Protein AF-0000000077452445 (afdb_homodimer)

Organism: NCBI:txid325984

Sequence (380 aa):
MTSTSTPSRKALSKIACNRLQKELVEWQVNPPAGFKHKVTDNLQRWVIEVIGAPGTLYASETYQLQVDFPEHYPMEAPQVIFLHPAPLHPHIYSNGHICLDILYDSWSPAMTVSSVCISILSMLSSSTVKQRPADNDRYVKNCRNGRIHFLVTQEKFSSFLGLLGALQIAQEEINSWRREFSYDLKLVKLMTSTSTPSRKALSKIACNRLQKELVEWQVNPPAGFKHKVTDNLQRWVIEVIGAPGTLYASETYQLQVDFPEHYPMEAPQVIFLHPAPLHPHIYSNGHICLDILYDSWSPAMTVSSVCISILSMLSSSTVKQRPADNDRYVKNCRNGRIHFLVTQEKFSSFLGLLGALQIAQEEINSWRREFSYDLKLVKL

InterPro domains:
  IPR000608 Ubiquitin-conjugating (UBC), catalytic core domain [PF00179] (19-147)
  IPR000608 Ubiquitin-conjugating (UBC), catalytic core domain [PS50127] (15-163)
  IPR016135 Ubiquitin-conjugating enzyme/RWD-like [G3DSA:3.10.110.10] (15-156)
  IPR016135 Ubiquitin-conjugating enzyme/RWD-like [SSF54495] (6-134)
  IPR023313 Ubiquitin-conjugating enzyme, active site [PS00183] (88-103)
  IPR050113 Ubiquitin-conjugating enzyme E2-like [PTHR24067] (15-141)

Foldseek 3Di:
DPPPPPPDQDAADPVQLVQLVVLVVVCVVDNDPQKDWDADDSSQKIKMKGQADPPAPRHRPIWIKIWGDHRHPPVAAIFIFTDPPAFQDQQAARNGHGQAPCNDVVPDSVDDPRLVNVLVSLRRRPDPDRHYHPCRVVVVVCVVVVHDDVPDPDHGDYSVVSVVVVVVVVVVVVVVVCVVVVVVVVVVVD/DPPPPPPPQDAADPVQLVQLVVQVVVCVVDNDPQKDWDADDSSQKIKMKGQADPPAPRHRPIWIKIWGDHRHPPVAAIFIFTDPPEFQDQQAARNGHGQAPCNDVVPDSVDDPRLVNVLVSLRRRPDPDRHYHPCRVVVVVCVVVVHDDVPDPDHGDYSVVSVVVVVVVVVVVVVVVCVVVVVVVVVVVD

Radius of gyration: 23.59 Å; Cα contacts (8 Å, |Δi|>4): 580; chains: 2; bounding box: 43×81×76 Å

Solvent-accessible surface area (backbone atoms only — not comparable to full-atom values): 21200 Å² total; per-residue (Å²): 133,81,74,77,70,71,77,77,75,66,69,64,36,71,66,22,49,54,52,50,51,53,51,50,52,47,43,73,75,59,52,59,86,55,54,48,79,45,84,39,76,90,74,44,33,37,41,32,37,39,45,34,54,83,94,34,88,45,43,82,39,75,42,40,35,40,37,38,52,48,35,56,23,53,82,39,61,50,50,59,31,35,39,88,77,41,68,61,23,60,49,24,32,84,83,11,47,58,39,42,31,50,62,56,88,60,45,53,61,87,61,50,71,63,57,50,50,53,41,50,50,30,48,62,54,68,46,91,60,76,35,60,30,90,56,35,70,63,51,53,53,36,46,71,68,69,65,48,66,94,68,72,82,61,82,51,43,55,49,59,60,27,44,51,53,50,35,52,53,47,50,52,53,50,49,53,47,48,54,55,42,56,49,42,56,48,52,67,74,92,132,83,75,80,71,69,78,78,76,65,69,62,36,71,66,21,49,54,51,50,51,53,52,49,51,46,42,72,75,60,52,60,87,54,53,49,78,45,82,40,77,89,74,42,32,35,41,32,38,38,45,34,54,81,94,33,90,44,42,83,38,77,42,42,35,38,39,37,53,46,34,55,24,53,82,41,62,50,48,60,30,36,39,87,77,42,68,61,23,59,49,25,32,83,82,11,46,59,39,43,30,51,61,56,89,61,45,52,61,86,60,50,71,64,57,50,50,52,41,51,50,33,49,62,54,67,45,91,61,74,34,59,31,91,56,35,69,64,50,52,52,36,47,73,68,68,67,47,63,96,68,71,83,62,83,51,43,53,50,58,60,26,43,51,52,49,34,52,52,47,50,53,54,50,50,53,48,48,54,54,42,57,48,42,55,49,52,66,73,93

Secondary structure (DSSP, 8-state):
--------PPPPPHHHHHHHHHHHHHHHHSPPTTEEEEEETTTTEEEEEEEPPTTSTTTT-EEEEEEE--TTTTTSPPEEEEPSSPP-BTTB-TTSBB-BGGGTTT--TT--HHHHHHHHHHHHHH-SS----TTHHHHHHHHHTT---S---SPPBPHHHHHHHHHHHHHHHHHHHHHHHHHHHHHH--/--------PPPPPHHHHHHHHHHHHHHHHSPPTTEEEEEETTTTEEEEEEEPPTTSTTTT-EEEEEEE--TTTTTSPPEEEEPSSPP-BTTB-TTSBB-BGGGTTT--TT--HHHHHHHHHHHHHH-SS----TTHHHHHHHHHTT---S---SPPBPHHHHHHHHHHHHHHHHHHHHHHHHHHHHHHH-

Nearest PDB structures (foldseek):
  2fo3-assembly1_A  TM=9.696E-01  e=3.641E-12  Plasmodium vivax
  2h2y-assembly2_B  TM=9.733E-01  e=7.858E-12  Plasmodium falciparum 3D7
  2h2y-assembly1_A  TM=8.923E-01  e=2.817E-12  Plasmodium falciparum 3D7
  2e2c-assembly1_A-2  TM=7.997E-01  e=3.902E-11  Spisula solidissima
  1fzy-assembly2_B  TM=8.143E-01  e=2.847E-10  Saccharomyces cerevisiae

Structure (mmCIF, N/CA/C/O backbone):
data_AF-0000000077452445-model_v1
#
loop_
_entity.id
_entity.type
_entity.pdbx_description
1 polymer 'E2 ubiquitin-conjugating enzyme'
#
loop_
_atom_site.group_PDB
_atom_site.id
_atom_site.type_symbol
_atom_site.label_atom_id
_atom_site.label_alt_id
_atom_site.label_comp_id
_atom_site.label_asym_id
_atom_site.label_entity_id
_atom_site.label_seq_id
_atom_site.pdbx_PDB_ins_code
_atom_site.Cartn_x
_atom_site.Cartn_y
_atom_site.Cartn_z
_atom_site.occupancy
_atom_site.B_iso_or_equiv
_atom_site.auth_seq_id
_atom_site.auth_comp_id
_atom_site.auth_asym_id
_atom_site.auth_atom_id
_atom_site.pdbx_PDB_model_num
ATOM 1 N N . MET A 1 1 ? -1.469 -34.281 -35.125 1 28.09 1 MET A N 1
ATOM 2 C CA . MET A 1 1 ? -0.797 -34 -33.844 1 28.09 1 MET A CA 1
ATOM 3 C C . MET A 1 1 ? -0.211 -32.594 -33.844 1 28.09 1 MET A C 1
ATOM 5 O O . MET A 1 1 ? 0.94 -32.406 -34.25 1 28.09 1 MET A O 1
ATOM 9 N N . THR A 1 2 ? -0.894 -31.594 -34.312 1 32.94 2 THR A N 1
ATOM 10 C CA . THR A 1 2 ? -0.427 -30.219 -34.438 1 32.94 2 THR A CA 1
ATOM 11 C C . THR A 1 2 ? -0.017 -29.641 -33.094 1 32.94 2 THR A C 1
ATOM 13 O O . THR A 1 2 ? -0.833 -29.578 -32.156 1 32.94 2 THR A O 1
ATOM 16 N N . SER A 1 3 ? 1.22 -29.875 -32.656 1 33.66 3 SER A N 1
ATOM 17 C CA . SER A 1 3 ? 1.846 -29.344 -31.453 1 33.66 3 SER A CA 1
ATOM 18 C C . SER A 1 3 ? 1.643 -27.828 -31.344 1 33.66 3 SER A C 1
ATOM 20 O O . SER A 1 3 ? 1.982 -27.094 -32.281 1 33.66 3 SER A O 1
ATOM 22 N N . THR A 1 4 ? 0.49 -27.312 -30.984 1 36.69 4 THR A N 1
ATOM 23 C CA . THR A 1 4 ? 0.312 -25.906 -30.688 1 36.69 4 THR A CA 1
ATOM 24 C C . THR A 1 4 ? 1.526 -25.344 -29.938 1 36.69 4 THR A C 1
ATOM 26 O O . THR A 1 4 ? 1.791 -25.734 -28.797 1 36.69 4 THR A O 1
ATOM 29 N N . SER A 1 5 ? 2.629 -25.125 -30.594 1 37.38 5 SER A N 1
ATOM 30 C CA . SER A 1 5 ? 3.881 -24.531 -30.125 1 37.38 5 SER A CA 1
ATOM 31 C C . SER A 1 5 ? 3.627 -23.344 -29.219 1 37.38 5 SER A C 1
ATOM 33 O O . SER A 1 5 ? 2.77 -22.5 -29.5 1 37.38 5 SER A O 1
ATOM 35 N N . THR A 1 6 ? 3.654 -23.5 -27.906 1 43.56 6 THR A N 1
ATOM 36 C CA . THR A 1 6 ? 3.67 -22.422 -26.922 1 43.56 6 THR A CA 1
ATOM 37 C C . THR A 1 6 ? 4.492 -21.234 -27.438 1 43.56 6 THR A C 1
ATOM 39 O O . THR A 1 6 ? 5.641 -21.406 -27.844 1 43.56 6 THR A O 1
ATOM 42 N N . PRO A 1 7 ? 3.912 -20.203 -27.984 1 47.62 7 PRO A N 1
ATOM 43 C CA . PRO A 1 7 ? 4.711 -19.078 -28.484 1 47.62 7 PRO A CA 1
ATOM 44 C C . PRO A 1 7 ? 6.012 -18.891 -27.719 1 47.62 7 PRO A C 1
ATOM 46 O O . PRO A 1 7 ? 6.027 -19.016 -26.484 1 47.62 7 PRO A O 1
ATOM 49 N N . SER A 1 8 ? 7.105 -19.109 -28.281 1 53.69 8 SER A N 1
ATOM 50 C CA . SER A 1 8 ? 8.477 -19 -27.797 1 53.69 8 SER A CA 1
ATOM 51 C C . SER A 1 8 ? 8.672 -17.719 -26.984 1 53.69 8 SER A C 1
ATOM 53 O O . SER A 1 8 ? 8.328 -16.625 -27.453 1 53.69 8 SER A O 1
ATOM 55 N N . ARG A 1 9 ? 8.586 -17.781 -25.625 1 64.25 9 ARG A N 1
ATOM 56 C CA . ARG A 1 9 ? 8.875 -16.625 -24.781 1 64.25 9 ARG A CA 1
ATOM 57 C C . ARG A 1 9 ? 10.203 -15.977 -25.156 1 64.25 9 ARG A C 1
ATOM 59 O O . ARG A 1 9 ? 11.203 -16.688 -25.359 1 64.25 9 ARG A O 1
ATOM 66 N N . LYS A 1 10 ? 10.086 -14.812 -25.578 1 75.06 10 LYS A N 1
ATOM 67 C CA . LYS A 1 10 ? 11.297 -14.07 -25.922 1 75.06 10 LYS A CA 1
ATOM 68 C C . LYS A 1 10 ? 12.32 -14.125 -24.781 1 75.06 10 LYS A C 1
ATOM 70 O O . LYS A 1 10 ? 11.938 -14.18 -23.609 1 75.06 10 LYS A O 1
ATOM 75 N N . ALA A 1 11 ? 13.484 -14.164 -25.156 1 85.12 11 ALA A N 1
ATOM 76 C CA . ALA A 1 11 ? 14.594 -14.211 -24.203 1 85.12 11 ALA A CA 1
ATOM 77 C C . ALA A 1 11 ? 14.625 -12.953 -23.344 1 85.12 11 ALA A C 1
ATOM 79 O O . ALA A 1 11 ? 14.281 -11.867 -23.812 1 85.12 11 ALA A O 1
ATOM 80 N N . LEU A 1 12 ? 15.062 -13.031 -22.125 1 90.69 12 LEU A N 1
ATOM 81 C CA . LEU A 1 12 ? 15.195 -11.922 -21.188 1 90.69 12 LEU A CA 1
ATOM 82 C C . LEU A 1 12 ? 16.328 -10.984 -21.594 1 90.69 12 LEU A C 1
ATOM 84 O O . LEU A 1 12 ? 17.375 -11.438 -22.047 1 90.69 12 LEU A O 1
ATOM 88 N N . SER A 1 13 ? 16.031 -9.742 -21.469 1 94.38 13 SER A N 1
ATOM 89 C CA . SER A 1 13 ? 17.109 -8.773 -21.641 1 94.38 13 SER A CA 1
ATOM 90 C C . SER A 1 13 ? 18.156 -8.906 -20.547 1 94.38 13 SER A C 1
ATOM 92 O O . SER A 1 13 ? 17.922 -9.555 -19.516 1 94.38 13 SER A O 1
ATOM 94 N N . LYS A 1 14 ? 19.297 -8.281 -20.734 1 94.31 14 LYS A N 1
ATOM 95 C CA . LYS A 1 14 ? 20.359 -8.297 -19.75 1 94.31 14 LYS A CA 1
ATOM 96 C C . LYS A 1 14 ? 19.922 -7.641 -18.438 1 94.31 14 LYS A C 1
ATOM 98 O O . LYS A 1 14 ? 20.234 -8.125 -17.359 1 94.31 14 LYS A O 1
ATOM 103 N N . ILE A 1 15 ? 19.203 -6.559 -18.562 1 95.12 15 ILE A N 1
ATOM 104 C CA . ILE A 1 15 ? 18.719 -5.824 -17.406 1 95.12 15 ILE A CA 1
ATOM 105 C C . ILE A 1 15 ? 17.75 -6.703 -16.609 1 95.12 15 ILE A C 1
ATOM 107 O O . ILE A 1 15 ? 17.812 -6.75 -15.383 1 95.12 15 ILE A O 1
ATOM 111 N N . ALA A 1 16 ? 16.938 -7.344 -17.297 1 95.56 16 ALA A N 1
ATOM 112 C CA . ALA A 1 16 ? 15.969 -8.227 -16.672 1 95.56 16 ALA A CA 1
ATOM 113 C C . ALA A 1 16 ? 16.656 -9.375 -15.93 1 95.56 16 ALA A C 1
ATOM 115 O O . ALA A 1 16 ? 16.312 -9.688 -14.789 1 95.56 16 ALA A O 1
ATOM 116 N N . CYS A 1 17 ? 17.578 -9.945 -16.531 1 94.44 17 CYS A N 1
ATOM 117 C CA . CYS A 1 17 ? 18.328 -11.055 -15.945 1 94.44 17 CYS A CA 1
ATOM 118 C C . CYS A 1 17 ? 19.031 -10.609 -14.664 1 94.44 17 CYS A C 1
ATOM 120 O O . CYS A 1 17 ? 18.984 -11.312 -13.648 1 94.44 17 CYS A O 1
ATOM 122 N N . ASN A 1 18 ? 19.703 -9.492 -14.742 1 95.62 18 ASN A N 1
ATOM 123 C CA . ASN A 1 18 ? 20.406 -8.961 -13.57 1 95.62 18 ASN A CA 1
ATOM 124 C C . ASN A 1 18 ? 19.438 -8.68 -12.422 1 95.62 18 ASN A C 1
ATOM 126 O O . ASN A 1 18 ? 19.734 -9 -11.273 1 95.62 18 ASN A O 1
ATOM 130 N N . ARG A 1 19 ? 18.359 -8.094 -12.734 1 96.38 19 ARG A N 1
ATOM 131 C CA . ARG A 1 19 ? 17.344 -7.789 -11.734 1 96.38 19 ARG A CA 1
ATOM 132 C C . ARG A 1 19 ? 16.812 -9.062 -11.086 1 96.38 19 ARG A C 1
ATOM 134 O O . ARG A 1 19 ? 16.672 -9.125 -9.867 1 96.38 19 ARG A O 1
ATOM 141 N N . LEU A 1 20 ? 16.5 -10.016 -11.883 1 95.19 20 LEU A N 1
ATOM 142 C CA . LEU A 1 20 ? 15.914 -11.258 -11.383 1 95.19 20 LEU A CA 1
ATOM 143 C C . LEU A 1 20 ? 16.906 -12.031 -10.531 1 95.19 20 LEU A C 1
ATOM 145 O O . LEU A 1 20 ? 16.531 -12.672 -9.547 1 95.19 20 LEU A O 1
ATOM 149 N N . GLN A 1 21 ? 18.125 -11.984 -10.922 1 93.5 21 GLN A N 1
ATOM 150 C CA . GLN A 1 21 ? 19.156 -12.625 -10.109 1 93.5 21 GLN A CA 1
ATOM 151 C C . GLN A 1 21 ? 19.234 -11.984 -8.727 1 93.5 21 GLN A C 1
ATOM 153 O O . GLN A 1 21 ? 19.359 -12.68 -7.719 1 93.5 21 GLN A O 1
ATOM 158 N N . LYS A 1 22 ? 19.203 -10.703 -8.719 1 94.81 22 LYS A N 1
ATOM 159 C CA . LYS A 1 22 ? 19.234 -9.984 -7.449 1 94.81 22 LYS A CA 1
ATOM 160 C C . LYS A 1 22 ? 18.031 -10.352 -6.59 1 94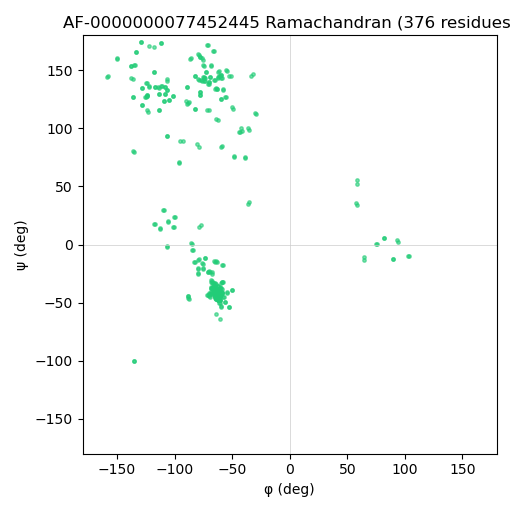.81 22 LYS A C 1
ATOM 162 O O . LYS A 1 22 ? 18.156 -10.586 -5.387 1 94.81 22 LYS A O 1
ATOM 167 N N . GLU A 1 23 ? 16.875 -10.414 -7.176 1 94 23 GLU A N 1
ATOM 168 C CA . GLU A 1 23 ? 15.648 -10.75 -6.445 1 94 23 GLU A CA 1
ATOM 169 C C . GLU A 1 23 ? 15.688 -12.195 -5.949 1 94 23 GLU A C 1
ATOM 171 O O . GLU A 1 23 ? 15.172 -12.492 -4.867 1 94 23 GLU A O 1
ATOM 176 N N . LEU A 1 24 ? 16.25 -13.023 -6.758 1 91.12 24 LEU A N 1
ATOM 177 C CA . LEU A 1 24 ? 16.391 -14.422 -6.355 1 91.12 24 LEU A CA 1
ATOM 178 C C . LEU A 1 24 ? 17.266 -14.547 -5.121 1 91.12 24 LEU A C 1
ATOM 180 O O . LEU A 1 24 ? 16.953 -15.305 -4.195 1 91.12 24 LEU A O 1
ATOM 184 N N . VAL A 1 25 ? 18.312 -13.844 -5.094 1 91.12 25 VAL A N 1
ATOM 185 C CA . VAL A 1 25 ? 19.234 -13.859 -3.959 1 91.12 25 VAL A CA 1
ATOM 186 C C . VAL A 1 25 ? 18.516 -13.32 -2.717 1 91.12 25 VAL A C 1
ATOM 188 O O . VAL A 1 25 ? 18.641 -13.891 -1.628 1 91.12 25 VAL A O 1
ATOM 191 N N . GLU A 1 26 ? 17.812 -12.242 -2.859 1 90.06 26 GLU A N 1
ATOM 192 C CA . GLU A 1 26 ? 17.062 -11.664 -1.747 1 90.06 26 GLU A CA 1
ATOM 193 C C . GLU A 1 26 ? 16.047 -12.656 -1.182 1 90.06 26 GLU A C 1
ATOM 195 O O . GLU A 1 26 ? 15.867 -12.742 0.035 1 90.06 26 GLU A O 1
ATOM 200 N N . TRP A 1 27 ? 15.398 -13.352 -2.043 1 87.12 27 TRP A N 1
ATOM 201 C CA . TRP A 1 27 ? 14.406 -14.336 -1.646 1 87.12 27 TRP A CA 1
ATOM 202 C C . TRP A 1 27 ? 15.047 -15.477 -0.86 1 87.12 27 TRP A C 1
ATOM 204 O O . TRP A 1 27 ? 14.43 -16.031 0.047 1 87.12 27 TRP A O 1
ATOM 214 N N . GLN A 1 28 ? 16.234 -15.844 -1.28 1 83.56 28 GLN A N 1
ATOM 215 C CA . GLN A 1 28 ? 16.953 -16.922 -0.606 1 83.56 28 GLN A CA 1
ATOM 216 C C . GLN A 1 28 ? 17.375 -16.516 0.8 1 83.56 28 GLN A C 1
ATOM 218 O O . GLN A 1 28 ? 17.375 -17.328 1.72 1 83.56 28 GLN A O 1
ATOM 223 N N . VAL A 1 29 ? 17.625 -15.289 0.967 1 85.44 29 VAL A N 1
ATOM 224 C CA . VAL A 1 29 ? 18.109 -14.781 2.244 1 85.44 29 VAL A CA 1
ATOM 225 C C . VAL A 1 29 ? 16.938 -14.445 3.158 1 85.44 29 VAL A C 1
ATOM 227 O O . VAL A 1 29 ? 16.953 -14.797 4.344 1 85.44 29 VAL A O 1
ATOM 230 N N . ASN A 1 30 ? 15.945 -13.734 2.574 1 83.06 30 ASN A N 1
ATOM 231 C CA . ASN A 1 30 ? 14.789 -13.273 3.332 1 83.06 30 ASN A CA 1
ATOM 232 C C . ASN A 1 30 ? 13.484 -13.516 2.572 1 83.06 30 ASN A C 1
ATOM 234 O O . ASN A 1 30 ? 12.883 -12.578 2.051 1 83.06 30 ASN A O 1
ATOM 238 N N . PRO A 1 31 ? 13.086 -14.688 2.66 1 79.56 31 PRO A N 1
ATOM 239 C CA . PRO A 1 31 ? 11.828 -14.961 1.956 1 79.56 31 PRO A CA 1
ATOM 240 C C . PRO A 1 31 ? 10.617 -14.383 2.674 1 79.56 31 PRO A C 1
ATOM 242 O O . PRO A 1 31 ? 10.57 -14.359 3.906 1 79.56 31 PRO A O 1
ATOM 245 N N . PRO A 1 32 ? 9.781 -13.898 1.872 1 84.12 32 PRO A N 1
ATOM 246 C CA . PRO A 1 32 ? 8.539 -13.484 2.529 1 84.12 32 PRO A CA 1
ATOM 247 C C . PRO A 1 32 ? 7.84 -14.633 3.246 1 84.12 32 PRO A C 1
ATOM 249 O O . PRO A 1 32 ? 7.855 -15.773 2.758 1 84.12 32 PRO A O 1
ATOM 252 N N . ALA A 1 33 ? 7.254 -14.328 4.363 1 79.94 33 ALA A N 1
ATOM 253 C CA . ALA A 1 33 ? 6.578 -15.352 5.16 1 79.94 33 ALA A CA 1
ATOM 254 C C . ALA A 1 33 ? 5.402 -15.953 4.391 1 79.94 33 ALA A C 1
ATOM 256 O O . ALA A 1 33 ? 4.664 -15.234 3.713 1 79.94 33 ALA A O 1
ATOM 257 N N . GLY A 1 34 ? 5.285 -17.234 4.398 1 80.69 34 GLY A N 1
ATOM 258 C CA . GLY A 1 34 ? 4.145 -17.906 3.801 1 80.69 34 GLY A CA 1
ATOM 259 C C . GLY A 1 34 ? 4.391 -18.344 2.367 1 80.69 34 GLY A C 1
ATOM 260 O O . GLY A 1 34 ? 3.486 -18.844 1.701 1 80.69 34 GLY A O 1
ATOM 261 N N . PHE A 1 35 ? 5.637 -18.062 1.923 1 87.81 35 PHE A N 1
ATOM 262 C CA . PHE A 1 35 ? 5.926 -18.391 0.53 1 87.81 35 PHE A CA 1
ATOM 263 C C . PHE A 1 35 ? 7.129 -19.312 0.423 1 87.81 35 PHE A C 1
ATOM 265 O O . PHE A 1 35 ? 8.078 -19.203 1.196 1 87.81 35 PHE A O 1
ATOM 272 N N . LYS A 1 36 ? 6.969 -20.25 -0.462 1 83.25 36 LYS A N 1
ATOM 273 C CA . LYS A 1 36 ? 8.094 -21.094 -0.87 1 83.25 36 LYS A CA 1
ATOM 274 C C . LYS A 1 36 ? 8.289 -21.047 -2.383 1 83.25 36 LYS A C 1
ATOM 276 O O . LYS A 1 36 ? 7.32 -21.078 -3.143 1 83.25 36 LYS A O 1
ATOM 281 N N . HIS A 1 37 ? 9.5 -20.75 -2.701 1 76.06 37 HIS A N 1
ATOM 282 C CA . HIS A 1 37 ? 9.727 -20.562 -4.133 1 76.06 37 HIS A CA 1
ATOM 283 C C . HIS A 1 37 ? 10.492 -21.734 -4.727 1 76.06 37 HIS A C 1
ATOM 285 O O . HIS A 1 37 ? 11.258 -22.406 -4.027 1 76.06 37 HIS A O 1
ATOM 291 N N . LYS A 1 38 ? 10.078 -22.078 -5.902 1 76.19 38 LYS A N 1
ATOM 292 C CA . LYS A 1 38 ? 10.867 -22.938 -6.781 1 76.19 38 LYS A CA 1
ATOM 293 C C . LYS A 1 38 ? 11.141 -22.25 -8.117 1 76.19 38 LYS A C 1
ATOM 295 O O . LYS A 1 38 ? 10.219 -21.812 -8.797 1 76.19 38 LYS A O 1
ATOM 300 N N . VAL A 1 39 ? 12.445 -21.984 -8.281 1 72.19 39 VAL A N 1
ATOM 301 C CA . VAL A 1 39 ? 12.828 -21.328 -9.523 1 72.19 39 VAL A CA 1
ATOM 302 C C . VAL A 1 39 ? 13.125 -22.375 -10.594 1 72.19 39 VAL A C 1
ATOM 304 O O . VAL A 1 39 ? 13.82 -23.359 -10.328 1 72.19 39 VAL A O 1
ATOM 307 N N . THR A 1 40 ? 12.281 -22.172 -11.68 1 67.31 40 THR A N 1
ATOM 308 C CA . THR A 1 40 ? 12.523 -23.078 -12.789 1 67.31 40 THR A CA 1
ATOM 309 C C . THR A 1 40 ? 12.945 -22.297 -14.039 1 67.31 40 THR A C 1
ATOM 311 O O . THR A 1 40 ? 12.758 -21.094 -14.117 1 67.31 40 THR A O 1
ATOM 314 N N . ASP A 1 41 ? 13.422 -22.969 -15.141 1 67.06 41 ASP A N 1
ATOM 315 C CA . ASP A 1 41 ? 13.562 -22.547 -16.531 1 67.06 41 ASP A CA 1
ATOM 316 C C . ASP A 1 41 ? 14.453 -21.297 -16.641 1 67.06 41 ASP A C 1
ATOM 318 O O . ASP A 1 41 ? 14.062 -20.297 -17.25 1 67.06 41 ASP A O 1
ATOM 322 N N . ASN A 1 42 ? 15.555 -21.203 -16.219 1 73.56 42 ASN A N 1
ATOM 323 C CA . ASN A 1 42 ? 16.531 -20.141 -16.406 1 73.56 42 ASN A CA 1
ATOM 324 C C . ASN A 1 42 ? 15.984 -18.797 -15.922 1 73.56 42 ASN A C 1
ATOM 326 O O . ASN A 1 42 ? 16.047 -17.797 -16.641 1 73.56 42 ASN A O 1
ATOM 330 N N . LEU A 1 43 ? 15.281 -18.641 -15.047 1 83.25 43 LEU A N 1
ATOM 331 C CA . LEU A 1 43 ? 14.82 -17.469 -14.328 1 83.25 43 LEU A CA 1
ATOM 332 C C . LEU A 1 43 ? 13.547 -16.906 -14.961 1 83.25 43 LEU A C 1
ATOM 334 O O . LEU A 1 43 ? 12.906 -16.031 -14.398 1 83.25 43 LEU A O 1
ATOM 338 N N . GLN A 1 44 ? 13.219 -17.375 -16.172 1 88.44 44 GLN A N 1
ATOM 339 C CA . GLN A 1 44 ? 12.109 -16.766 -16.906 1 88.44 44 GLN A CA 1
ATOM 340 C C . GLN A 1 44 ? 10.773 -17.109 -16.266 1 88.44 44 GLN A C 1
ATOM 342 O O . GLN A 1 44 ? 9.766 -16.453 -16.516 1 88.44 44 GLN A O 1
ATOM 347 N N . ARG A 1 45 ? 10.75 -18.172 -15.555 1 91.75 45 ARG A N 1
ATOM 348 C CA . ARG A 1 45 ? 9.516 -18.594 -14.898 1 91.75 45 ARG A CA 1
ATOM 349 C C . ARG A 1 45 ? 9.781 -19.047 -13.469 1 91.75 45 ARG A C 1
ATOM 351 O O . ARG A 1 45 ? 10.703 -19.828 -13.227 1 91.75 45 ARG A O 1
ATOM 358 N N . TRP A 1 46 ? 9.023 -18.453 -12.578 1 93.06 46 TRP A N 1
ATOM 359 C CA . TRP A 1 46 ? 9.039 -18.891 -11.188 1 93.06 46 TRP A CA 1
ATOM 360 C C . TRP A 1 46 ? 7.719 -19.531 -10.805 1 93.06 46 TRP A C 1
ATOM 362 O O . TRP A 1 46 ? 6.648 -19.078 -11.219 1 93.06 46 TRP A O 1
ATOM 372 N N . VAL A 1 47 ? 7.797 -20.656 -10.086 1 93.31 47 VAL A N 1
ATOM 373 C CA . VAL A 1 47 ? 6.629 -21.25 -9.445 1 93.31 47 VAL A CA 1
ATOM 374 C C . VAL A 1 47 ? 6.727 -21.078 -7.93 1 93.31 47 VAL A C 1
ATOM 376 O O . VAL A 1 47 ? 7.715 -21.5 -7.316 1 93.31 47 VAL A O 1
ATOM 379 N N . ILE A 1 48 ? 5.715 -20.469 -7.395 1 93.75 48 ILE A N 1
ATOM 380 C CA . ILE A 1 48 ? 5.77 -20.078 -5.988 1 93.75 48 ILE A CA 1
ATOM 381 C C . ILE A 1 48 ? 4.578 -20.688 -5.246 1 93.75 48 ILE A C 1
ATOM 383 O O . ILE A 1 48 ? 3.436 -20.547 -5.691 1 93.75 48 ILE A O 1
ATOM 387 N N . GLU A 1 49 ? 4.855 -21.328 -4.188 1 94.69 49 GLU A N 1
ATOM 388 C CA . GLU A 1 49 ? 3.811 -21.859 -3.312 1 94.69 49 GLU A CA 1
ATOM 389 C C . GLU A 1 49 ? 3.418 -20.828 -2.252 1 94.69 49 GLU A C 1
ATOM 391 O O . GLU A 1 49 ? 4.281 -20.172 -1.665 1 94.69 49 GLU A O 1
ATOM 396 N N . VAL A 1 50 ? 2.145 -20.703 -2.053 1 95.06 50 VAL A N 1
ATOM 397 C CA . VAL A 1 50 ? 1.648 -19.75 -1.06 1 95.06 50 VAL A CA 1
ATOM 398 C C . VAL A 1 50 ? 0.675 -20.453 -0.117 1 95.06 50 VAL A C 1
ATOM 400 O O . VAL A 1 50 ? -0.173 -21.234 -0.558 1 95.06 50 VAL A O 1
ATOM 403 N N . ILE A 1 51 ? 0.866 -20.172 1.144 1 94.75 51 ILE A N 1
ATOM 404 C CA . ILE A 1 51 ? -0.038 -20.703 2.162 1 94.75 51 ILE A CA 1
ATOM 405 C C . ILE A 1 51 ? -0.93 -19.578 2.688 1 94.75 51 ILE A C 1
ATOM 407 O O . ILE A 1 51 ? -0.447 -18.484 2.994 1 94.75 51 ILE A O 1
ATOM 411 N N . GLY A 1 52 ? -2.166 -19.859 2.768 1 94.81 52 GLY A N 1
ATOM 412 C CA . GLY A 1 52 ? -3.096 -18.859 3.293 1 94.81 52 GLY A CA 1
ATOM 413 C C . GLY A 1 52 ? -2.773 -18.438 4.711 1 94.81 52 GLY A C 1
ATOM 414 O O . GLY A 1 52 ? -2.359 -19.266 5.535 1 94.81 52 GLY A O 1
ATOM 415 N N . ALA A 1 53 ? -3.025 -17.203 5.008 1 91.75 53 ALA A N 1
ATOM 416 C CA . ALA A 1 53 ? -2.705 -16.625 6.316 1 91.75 53 ALA A CA 1
ATOM 417 C C . ALA A 1 53 ? -3.66 -17.156 7.387 1 91.75 53 ALA A C 1
ATOM 419 O O . ALA A 1 53 ? -4.836 -17.391 7.117 1 91.75 53 ALA A O 1
ATOM 420 N N . PRO A 1 54 ? -3.139 -17.266 8.609 1 88.69 54 PRO A N 1
ATOM 421 C CA . PRO A 1 54 ? -4.023 -17.672 9.703 1 88.69 54 PRO A CA 1
ATOM 422 C C . PRO A 1 54 ? -5.168 -16.688 9.93 1 88.69 54 PRO A C 1
ATOM 424 O O . PRO A 1 54 ? -4.992 -15.477 9.766 1 88.69 54 PRO A O 1
ATOM 427 N N . GLY A 1 55 ? -6.312 -17.188 10.305 1 90.69 55 GLY A N 1
ATOM 428 C CA . GLY A 1 55 ? -7.438 -16.344 10.641 1 90.69 55 GLY A CA 1
ATOM 429 C C . GLY A 1 55 ? -8.211 -15.867 9.422 1 90.69 55 GLY A C 1
ATOM 430 O O . GLY A 1 55 ? -9.055 -14.977 9.523 1 90.69 55 GLY A O 1
ATOM 431 N N . THR A 1 56 ? -7.867 -16.344 8.281 1 94.12 56 THR A N 1
ATOM 432 C CA . THR A 1 56 ? -8.562 -15.984 7.055 1 94.12 56 THR A CA 1
ATOM 433 C C . THR A 1 56 ? -9.336 -17.172 6.496 1 94.12 56 THR A C 1
ATOM 435 O O . THR A 1 56 ? -9.211 -18.297 6.996 1 94.12 56 THR A O 1
ATOM 438 N N . LEU A 1 57 ? -10.133 -16.938 5.441 1 97.12 57 LEU A N 1
ATOM 439 C CA . LEU A 1 57 ? -10.906 -18 4.789 1 97.12 57 LEU A CA 1
ATOM 440 C C . LEU A 1 57 ? -9.984 -19.016 4.133 1 97.12 57 LEU A C 1
ATOM 442 O O . LEU A 1 57 ? -10.414 -20.125 3.816 1 97.12 57 LEU A O 1
ATOM 446 N N . TYR A 1 58 ? -8.773 -18.656 4.004 1 97.12 58 TYR A N 1
ATOM 447 C CA . TYR A 1 58 ? -7.848 -19.484 3.227 1 97.12 58 TYR A CA 1
ATOM 448 C C . TYR A 1 58 ? -6.781 -20.094 4.125 1 97.12 58 TYR A C 1
ATOM 450 O O . TYR A 1 58 ? -5.773 -20.609 3.635 1 97.12 58 TYR A O 1
ATOM 458 N N . ALA A 1 59 ? -7.02 -20.031 5.418 1 95.06 59 ALA A N 1
ATOM 459 C CA . ALA A 1 59 ? -6.043 -20.516 6.387 1 95.06 59 ALA A CA 1
ATOM 460 C C . ALA A 1 59 ? -5.676 -21.984 6.113 1 95.06 59 ALA A C 1
ATOM 462 O O . ALA A 1 59 ? -6.555 -22.812 5.879 1 95.06 59 ALA A O 1
ATOM 463 N N . SER A 1 60 ? -4.344 -22.266 5.996 1 94.19 60 SER A N 1
ATOM 464 C CA . SER A 1 60 ? -3.773 -23.594 5.875 1 94.19 60 SER A CA 1
ATOM 465 C C . SER A 1 60 ? -3.988 -24.172 4.477 1 94.19 60 SER A C 1
ATOM 467 O O . SER A 1 60 ? -3.674 -25.328 4.219 1 94.19 60 SER A O 1
ATOM 469 N N . GLU A 1 61 ? -4.613 -23.422 3.645 1 96.56 61 GLU A N 1
ATOM 470 C CA . GLU A 1 61 ? -4.699 -23.844 2.248 1 96.56 61 GLU A CA 1
ATOM 471 C C . GLU A 1 61 ? -3.432 -23.469 1.483 1 96.56 61 GLU A C 1
ATOM 473 O O . GLU A 1 61 ? -2.824 -22.422 1.749 1 96.56 61 GLU A O 1
ATOM 478 N N . THR A 1 62 ? -3.094 -24.328 0.573 1 96.62 62 THR A N 1
ATOM 479 C CA . THR A 1 62 ? -1.883 -24.094 -0.205 1 96.62 62 THR A CA 1
ATOM 480 C C . THR A 1 62 ? -2.213 -23.922 -1.685 1 96.62 62 THR A C 1
ATOM 482 O O . THR A 1 62 ? -3.016 -24.672 -2.236 1 96.62 62 THR A O 1
ATOM 485 N N . TYR A 1 63 ? -1.618 -22.953 -2.281 1 97.31 63 TYR A N 1
ATOM 486 C CA . TYR A 1 63 ? -1.801 -22.672 -3.703 1 97.31 63 TYR A CA 1
ATOM 487 C C . TYR A 1 63 ? -0.46 -22.438 -4.391 1 97.31 63 TYR A C 1
ATOM 489 O O . TYR A 1 63 ? 0.567 -22.297 -3.723 1 97.31 63 TYR A O 1
ATOM 497 N N . GLN A 1 64 ? -0.525 -22.484 -5.703 1 96.62 64 GLN A N 1
ATOM 498 C CA . GLN A 1 64 ? 0.688 -22.25 -6.48 1 96.62 64 GLN A CA 1
ATOM 499 C C . GLN A 1 64 ? 0.502 -21.078 -7.449 1 96.62 64 GLN A C 1
ATOM 501 O O . GLN A 1 64 ? -0.533 -20.984 -8.109 1 96.62 64 GLN A O 1
ATOM 506 N N . LEU A 1 65 ? 1.521 -20.266 -7.477 1 96.5 65 LEU A N 1
ATOM 507 C CA . LEU A 1 65 ? 1.586 -19.141 -8.406 1 96.5 65 LEU A CA 1
ATOM 508 C C . LEU A 1 65 ? 2.623 -19.406 -9.5 1 96.5 65 LEU A C 1
ATOM 510 O O . LEU A 1 65 ? 3.705 -19.922 -9.219 1 96.5 65 LEU A O 1
ATOM 514 N N . GLN A 1 66 ? 2.227 -19.109 -10.68 1 95.38 66 GLN A N 1
ATOM 515 C CA . GLN A 1 66 ? 3.176 -19.062 -11.781 1 95.38 66 GLN A CA 1
ATOM 516 C C . GLN A 1 66 ? 3.504 -17.625 -12.164 1 95.38 66 GLN A C 1
ATOM 518 O O . GLN A 1 66 ? 2.602 -16.828 -12.43 1 95.38 66 GLN A O 1
ATOM 523 N N . VAL A 1 67 ? 4.785 -17.281 -12.156 1 95.38 67 VAL A N 1
ATOM 524 C CA . VAL A 1 67 ? 5.258 -15.953 -12.516 1 9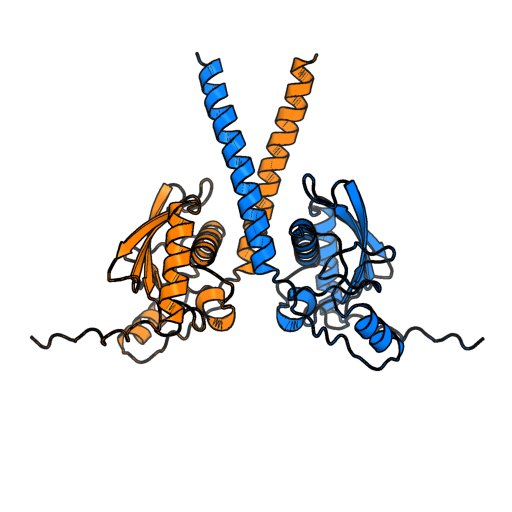5.38 67 VAL A CA 1
ATOM 525 C C . VAL A 1 67 ? 6.078 -16.016 -13.805 1 95.38 67 VAL A C 1
ATOM 527 O O . VAL A 1 67 ? 7.137 -16.656 -13.836 1 95.38 67 VAL A O 1
ATOM 530 N N . ASP A 1 68 ? 5.59 -15.359 -14.867 1 94.62 68 ASP A N 1
ATOM 531 C CA . ASP A 1 68 ? 6.305 -15.266 -16.141 1 94.62 68 ASP A CA 1
ATOM 532 C C . ASP A 1 68 ? 6.848 -13.852 -16.359 1 94.62 68 ASP A C 1
ATOM 534 O O . ASP A 1 68 ? 6.094 -12.883 -16.312 1 94.62 68 ASP A O 1
ATOM 538 N N . PHE A 1 69 ? 8.133 -13.844 -16.688 1 95.06 69 PHE A N 1
ATOM 539 C CA . PHE A 1 69 ? 8.781 -12.547 -16.828 1 95.06 69 PHE A CA 1
ATOM 540 C C . PHE A 1 69 ? 8.914 -12.164 -18.297 1 95.06 69 PHE A C 1
ATOM 542 O O . PHE A 1 69 ? 9.383 -12.961 -19.109 1 95.06 69 PHE A O 1
ATOM 549 N N . PRO A 1 70 ? 8.43 -10.945 -18.578 1 95.38 70 PRO A N 1
ATOM 550 C CA . PRO A 1 70 ? 8.617 -10.469 -19.953 1 95.38 70 PRO A CA 1
ATOM 551 C C . PRO A 1 70 ? 10.07 -10.117 -20.25 1 95.38 70 PRO A C 1
ATOM 553 O O . PRO A 1 70 ? 10.906 -10.055 -19.344 1 95.38 70 PRO A O 1
ATOM 556 N N . GLU A 1 71 ? 10.312 -9.859 -21.422 1 95 71 GLU A N 1
ATOM 557 C CA . GLU A 1 71 ? 11.664 -9.578 -21.922 1 95 71 GLU A CA 1
ATOM 558 C C . GLU A 1 71 ? 12.258 -8.359 -21.234 1 95 71 GLU A C 1
ATOM 560 O O . GLU A 1 71 ? 13.445 -8.344 -20.906 1 95 71 GLU A O 1
ATOM 565 N N . HIS A 1 72 ? 11.445 -7.371 -20.953 1 96.31 72 HIS A N 1
ATOM 566 C CA . HIS A 1 72 ? 11.961 -6.105 -20.438 1 96.31 72 HIS A CA 1
ATOM 567 C C . HIS A 1 72 ? 11.586 -5.902 -18.984 1 96.31 72 HIS A C 1
ATOM 569 O O . HIS A 1 72 ? 11.414 -4.766 -18.531 1 96.31 72 HIS A O 1
ATOM 575 N N . TYR A 1 73 ? 11.461 -7.012 -18.312 1 96.62 73 TYR A N 1
ATOM 576 C CA . TYR A 1 73 ? 11.328 -6.895 -16.875 1 96.62 73 TYR A CA 1
ATOM 577 C C . TYR A 1 73 ? 12.531 -6.168 -16.266 1 96.62 73 TYR A C 1
ATOM 579 O O . TYR A 1 73 ? 13.68 -6.453 -16.625 1 96.62 73 TYR A O 1
ATOM 587 N N . PRO A 1 74 ? 12.242 -5.18 -15.375 1 97.38 74 PRO A N 1
ATOM 588 C CA . PRO A 1 74 ? 11.016 -4.793 -14.664 1 97.38 74 PRO A CA 1
ATOM 589 C C . PRO A 1 74 ? 10.328 -3.584 -15.297 1 97.38 74 PRO A C 1
ATOM 591 O O . PRO A 1 74 ? 9.484 -2.951 -14.656 1 97.38 74 PRO A O 1
ATOM 594 N N . MET A 1 75 ? 10.695 -3.227 -16.516 1 97.12 75 MET A N 1
ATOM 595 C CA . MET A 1 75 ? 10.008 -2.117 -17.172 1 97.12 75 MET A CA 1
ATOM 596 C C . MET A 1 75 ? 8.562 -2.48 -17.5 1 97.12 75 MET A C 1
ATOM 598 O O . MET A 1 75 ? 7.707 -1.6 -17.609 1 97.12 75 MET A O 1
ATOM 602 N N . GLU A 1 76 ? 8.375 -3.799 -17.609 1 95.94 76 GLU A N 1
ATOM 603 C CA . GLU A 1 76 ? 7.039 -4.375 -17.75 1 95.94 76 GLU A CA 1
ATOM 604 C C . GLU A 1 76 ? 6.703 -5.297 -16.594 1 95.94 76 GLU A C 1
ATOM 606 O O . GLU A 1 76 ? 7.578 -5.98 -16.062 1 95.94 76 GLU A O 1
ATOM 611 N N . ALA A 1 77 ? 5.398 -5.301 -16.297 1 96.81 77 ALA A N 1
ATOM 612 C CA . ALA A 1 77 ? 4.957 -6.152 -15.195 1 96.81 77 ALA A CA 1
ATOM 613 C C . ALA A 1 77 ? 5.07 -7.629 -15.562 1 96.81 77 ALA A C 1
ATOM 615 O O . ALA A 1 77 ? 4.891 -8 -16.719 1 96.81 77 ALA A O 1
ATOM 616 N N . PRO A 1 78 ? 5.43 -8.5 -14.602 1 96.75 78 PRO A N 1
ATOM 617 C CA . PRO A 1 78 ? 5.332 -9.938 -14.852 1 96.75 78 PRO A CA 1
ATOM 618 C C . PRO A 1 78 ? 3.889 -10.422 -14.977 1 96.75 78 PRO A C 1
ATOM 620 O O . PRO A 1 78 ? 2.969 -9.758 -14.492 1 96.75 78 PRO A O 1
ATOM 623 N N . GLN A 1 79 ? 3.74 -11.484 -15.695 1 94.94 79 GLN A N 1
ATOM 624 C CA . GLN A 1 79 ? 2.449 -12.164 -15.695 1 94.94 79 GLN A CA 1
ATOM 625 C C . GLN A 1 79 ? 2.359 -13.172 -14.555 1 94.94 79 GLN A C 1
ATOM 627 O O . GLN A 1 79 ? 3.193 -14.07 -14.453 1 94.94 79 GLN A O 1
ATOM 632 N N . VAL A 1 80 ? 1.363 -12.984 -13.719 1 97.12 80 VAL A N 1
ATOM 633 C CA . VAL A 1 80 ? 1.22 -13.875 -12.57 1 97.12 80 VAL A CA 1
ATOM 634 C C . VAL A 1 80 ? -0.167 -14.508 -12.578 1 97.12 80 VAL A C 1
ATOM 636 O O . VAL A 1 80 ? -1.176 -13.82 -12.727 1 97.12 80 VAL A O 1
ATOM 639 N N . ILE A 1 81 ? -0.226 -15.828 -12.484 1 96.94 81 ILE A N 1
ATOM 640 C CA . ILE A 1 81 ? -1.504 -16.531 -12.414 1 96.94 81 ILE A CA 1
ATOM 641 C C . ILE A 1 81 ? -1.452 -17.594 -11.32 1 96.94 81 ILE A C 1
ATOM 643 O O . ILE A 1 81 ? -0.373 -18.062 -10.953 1 96.94 81 ILE A O 1
ATOM 647 N N . PHE A 1 82 ? -2.605 -17.906 -10.82 1 97.88 82 PHE A N 1
ATOM 648 C CA . PHE A 1 82 ? -2.705 -19.109 -9.992 1 97.88 82 PHE A CA 1
ATOM 649 C C . PHE A 1 82 ? -2.744 -20.359 -10.859 1 97.88 82 PHE A C 1
ATOM 651 O O . PHE A 1 82 ? -3.49 -20.422 -11.836 1 97.88 82 PHE A O 1
ATOM 658 N N . LEU A 1 83 ? -1.921 -21.328 -10.508 1 97 83 LEU A N 1
ATOM 659 C CA . LEU A 1 83 ? -2.045 -22.641 -11.141 1 97 83 LEU A CA 1
ATOM 660 C C . LEU A 1 83 ? -3.252 -23.391 -10.594 1 97 83 LEU A C 1
ATOM 662 O O . LEU A 1 83 ? -3.744 -23.078 -9.508 1 97 83 LEU A O 1
ATOM 666 N N . HIS A 1 84 ? -3.721 -24.344 -11.32 1 96.56 84 HIS A N 1
ATOM 667 C CA . HIS A 1 84 ? -4.887 -25.109 -10.906 1 96.56 84 HIS A CA 1
ATOM 668 C C . HIS A 1 84 ? -4.562 -26.016 -9.719 1 96.56 84 HIS A C 1
ATOM 670 O O . HIS A 1 84 ? -3.504 -26.656 -9.688 1 96.56 84 HIS A O 1
ATOM 676 N N . PRO A 1 85 ? -5.492 -26.094 -8.781 1 96.38 85 PRO A N 1
ATOM 677 C CA . PRO A 1 85 ? -6.762 -25.391 -8.594 1 96.38 85 PRO A CA 1
ATOM 678 C C . PRO A 1 85 ? -6.582 -23.969 -8.031 1 96.38 85 PRO A C 1
ATOM 680 O O . PRO A 1 85 ? -5.945 -23.797 -6.992 1 96.38 85 PRO A O 1
ATOM 683 N N . ALA A 1 86 ? -7.195 -23.031 -8.711 1 97.62 86 ALA A N 1
ATOM 684 C CA . ALA A 1 86 ? -7.133 -21.641 -8.273 1 97.62 86 ALA A CA 1
ATOM 685 C C . ALA A 1 86 ? -8.102 -21.375 -7.121 1 97.62 86 ALA A C 1
ATOM 687 O O . ALA A 1 86 ? -9.219 -21.891 -7.117 1 97.62 86 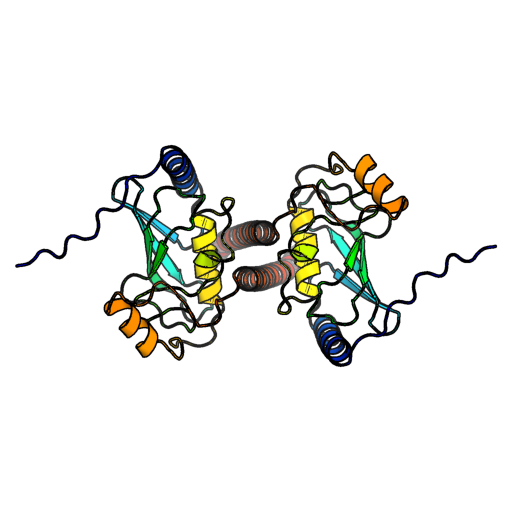ALA A O 1
ATOM 688 N N . PRO A 1 87 ? -7.699 -20.562 -6.145 1 98.44 87 PRO A N 1
ATOM 689 C CA . PRO A 1 87 ? -8.617 -20.266 -5.043 1 98.44 87 PRO A CA 1
ATOM 690 C C . PRO A 1 87 ? -9.891 -19.547 -5.516 1 98.44 87 PRO A C 1
ATOM 692 O O . PRO A 1 87 ? -9.844 -18.734 -6.438 1 98.44 87 PRO A O 1
ATOM 695 N N . LEU A 1 88 ? -10.992 -19.891 -4.852 1 98.5 88 LEU A N 1
ATOM 696 C CA . LEU A 1 88 ? -12.219 -19.141 -5.051 1 98.5 88 LEU A CA 1
ATOM 697 C C . LEU A 1 88 ? -12.117 -17.766 -4.418 1 98.5 88 LEU A C 1
ATOM 699 O O . LEU A 1 88 ? -12.055 -17.641 -3.193 1 98.5 88 LEU A O 1
ATOM 703 N N . HIS A 1 89 ? -12.164 -16.75 -5.188 1 98 89 HIS A N 1
ATOM 704 C CA . HIS A 1 89 ? -12.023 -15.367 -4.754 1 98 89 HIS A CA 1
ATOM 705 C C . HIS A 1 89 ? -12.633 -14.406 -5.77 1 98 89 HIS A C 1
ATOM 707 O O . HIS A 1 89 ? -12.5 -14.609 -6.98 1 98 89 HIS A O 1
ATOM 713 N N . PRO A 1 90 ? -13.227 -13.336 -5.355 1 97.31 90 PRO A N 1
ATOM 714 C CA . PRO A 1 90 ? -13.906 -12.414 -6.266 1 97.31 90 PRO A CA 1
ATOM 715 C C . PRO A 1 90 ? -12.961 -11.758 -7.266 1 97.31 90 PRO A C 1
ATOM 717 O O . PRO A 1 90 ? -13.406 -11.164 -8.25 1 97.31 90 PRO A O 1
ATOM 720 N N . HIS A 1 91 ? -11.672 -11.828 -7.047 1 97.06 91 HIS A N 1
ATOM 721 C CA . HIS A 1 91 ? -10.703 -11.211 -7.945 1 97.06 91 HIS A CA 1
ATOM 722 C C . HIS A 1 91 ? -9.797 -12.258 -8.586 1 97.06 91 HIS A C 1
ATOM 724 O O . HIS A 1 91 ? -8.703 -11.938 -9.055 1 97.06 91 HIS A O 1
ATOM 730 N N . ILE A 1 92 ? -10.203 -13.461 -8.539 1 97 92 ILE A N 1
ATOM 731 C CA . ILE A 1 92 ? -9.445 -14.539 -9.164 1 97 92 ILE A CA 1
ATOM 732 C C . ILE A 1 92 ? -10.359 -15.352 -10.07 1 97 92 ILE A C 1
ATOM 734 O O . ILE A 1 92 ? -11.336 -15.953 -9.602 1 97 92 ILE A O 1
ATOM 738 N N . TYR A 1 93 ? -9.977 -15.352 -11.32 1 95.88 93 TYR A N 1
ATOM 739 C CA . TYR A 1 93 ? -10.766 -16.109 -12.297 1 95.88 93 TYR A CA 1
ATOM 740 C C . TYR A 1 93 ? -10.445 -17.594 -12.227 1 95.88 93 TYR A C 1
ATOM 742 O O . TYR A 1 93 ? -9.398 -17.984 -11.695 1 95.88 93 TYR A O 1
ATOM 750 N N . SER A 1 94 ? -11.336 -18.391 -12.812 1 96.19 94 SER A N 1
ATOM 751 C CA . SER A 1 94 ? -11.203 -19.844 -12.734 1 96.19 94 SER A CA 1
ATOM 752 C C . SER A 1 94 ? -10 -20.328 -13.539 1 96.19 94 SER A C 1
ATOM 754 O O . SER A 1 94 ? -9.484 -21.422 -13.289 1 96.19 94 SER A O 1
ATOM 756 N N . ASN A 1 95 ? -9.602 -19.531 -14.508 1 94.44 95 ASN A N 1
ATOM 757 C CA . ASN A 1 95 ? -8.422 -19.906 -15.281 1 94.44 95 ASN A CA 1
ATOM 758 C C . ASN A 1 95 ? -7.137 -19.438 -14.609 1 94.44 95 ASN A C 1
ATOM 760 O O . ASN A 1 95 ? -6.055 -19.531 -15.188 1 94.44 95 ASN A O 1
ATOM 764 N N . GLY A 1 96 ? -7.25 -18.797 -13.43 1 96.31 96 GLY A N 1
ATOM 765 C CA . GLY A 1 96 ? -6.078 -18.453 -12.633 1 96.31 96 GLY A CA 1
ATOM 766 C C . GLY A 1 96 ? -5.703 -16.984 -12.734 1 96.31 96 GLY A C 1
ATOM 767 O O . GLY A 1 96 ? -4.863 -16.5 -11.969 1 96.31 96 GLY A O 1
ATOM 768 N N . HIS A 1 97 ? -6.277 -16.234 -13.617 1 95.31 97 HIS A N 1
ATOM 769 C CA . HIS A 1 97 ? -5.949 -14.812 -13.781 1 95.31 97 HIS A CA 1
ATOM 770 C C . HIS A 1 97 ? -6.344 -14.016 -12.547 1 95.31 97 HIS A C 1
ATOM 772 O O . HIS A 1 97 ? -7.398 -14.25 -11.953 1 95.31 97 HIS A O 1
ATOM 778 N N . ILE A 1 98 ? -5.531 -13.094 -12.227 1 96.62 98 ILE A N 1
ATOM 779 C CA . ILE A 1 98 ? -5.715 -12.32 -11.008 1 96.62 98 ILE A CA 1
ATOM 780 C C . ILE A 1 98 ? -6.027 -10.867 -11.352 1 96.62 98 ILE A C 1
ATOM 782 O O . ILE A 1 98 ? -5.305 -10.242 -12.133 1 96.62 98 ILE A O 1
ATOM 786 N N . CYS A 1 99 ? -7.062 -10.359 -10.781 1 95.69 99 CYS A N 1
ATOM 787 C CA . CYS A 1 99 ? -7.434 -8.961 -10.992 1 95.69 99 CYS A CA 1
ATOM 788 C C . CYS A 1 99 ? -6.895 -8.078 -9.875 1 95.69 99 CYS A C 1
ATOM 790 O O . CYS A 1 99 ? -7.664 -7.523 -9.086 1 95.69 99 CYS A O 1
ATOM 792 N N . LEU A 1 100 ? -5.625 -7.922 -9.875 1 96.25 100 LEU A N 1
ATOM 793 C CA . LEU A 1 100 ? -4.863 -7.09 -8.945 1 96.25 100 LEU A CA 1
ATOM 794 C C . LEU A 1 100 ? -4.223 -5.914 -9.672 1 96.25 100 LEU A C 1
ATOM 796 O O . LEU A 1 100 ? -3.611 -6.09 -10.734 1 96.25 100 LEU A O 1
ATOM 800 N N . ASP A 1 101 ? -4.301 -4.746 -9.148 1 95.38 101 ASP A N 1
ATOM 801 C CA . ASP A 1 101 ? -3.961 -3.52 -9.859 1 95.38 101 ASP A CA 1
ATOM 802 C C . ASP A 1 101 ? -2.48 -3.494 -10.234 1 95.38 101 ASP A C 1
ATOM 804 O O . ASP A 1 101 ? -2.121 -3.076 -11.336 1 95.38 101 ASP A O 1
ATOM 808 N N . ILE A 1 102 ? -1.595 -3.959 -9.367 1 96.31 102 ILE A N 1
ATOM 809 C CA . ILE A 1 102 ? -0.159 -3.818 -9.578 1 96.31 102 ILE A CA 1
ATOM 810 C C . ILE A 1 102 ? 0.297 -4.781 -10.672 1 96.31 102 ILE A C 1
ATOM 812 O O . ILE A 1 102 ? 1.431 -4.691 -11.148 1 96.31 102 ILE A O 1
ATOM 816 N N . LEU A 1 103 ? -0.514 -5.68 -11.055 1 96.12 103 LEU A N 1
ATOM 817 C CA . LEU A 1 103 ? -0.179 -6.562 -12.164 1 96.12 103 LEU A CA 1
ATOM 818 C C . LEU A 1 103 ? -0.51 -5.902 -13.5 1 96.12 103 LEU A C 1
ATOM 820 O O . LEU A 1 103 ? -0.186 -6.438 -14.562 1 96.12 103 LEU A O 1
ATOM 824 N N . TYR A 1 104 ? -1.125 -4.707 -13.445 1 92.31 104 TYR A N 1
ATOM 825 C CA . TYR A 1 104 ? -1.565 -4.004 -14.641 1 92.31 104 TYR A CA 1
ATOM 826 C C . TYR A 1 104 ? -1.193 -2.529 -14.578 1 92.31 104 TYR A C 1
ATOM 828 O O . TYR A 1 104 ? -0.012 -2.176 -14.609 1 92.31 104 TYR A O 1
ATOM 836 N N . ASP A 1 105 ? -2.129 -1.663 -14.227 1 89.5 105 ASP A N 1
ATOM 837 C CA . ASP A 1 105 ? -1.994 -0.218 -14.383 1 89.5 105 ASP A CA 1
ATOM 838 C C . ASP A 1 105 ? -1.152 0.378 -13.25 1 89.5 105 ASP A C 1
ATOM 840 O O . ASP A 1 105 ? -0.538 1.434 -13.422 1 89.5 105 ASP A O 1
ATOM 844 N N . SER A 1 106 ? -1.073 -0.355 -12.164 1 92.62 106 SER A N 1
ATOM 845 C CA . SER A 1 106 ? -0.397 0.23 -11.008 1 92.62 106 SER A CA 1
ATOM 846 C C . SER A 1 106 ? 0.985 -0.383 -10.805 1 92.62 106 SER A C 1
ATOM 848 O O . SER A 1 106 ? 1.597 -0.214 -9.75 1 92.62 106 SER A O 1
ATOM 850 N N . TRP A 1 107 ? 1.51 -0.977 -11.836 1 95.31 107 TRP A N 1
ATOM 851 C CA . TRP A 1 107 ? 2.85 -1.553 -11.75 1 95.31 107 TRP A CA 1
ATOM 852 C C . TRP A 1 107 ? 3.912 -0.46 -11.758 1 95.31 107 TRP A C 1
ATOM 854 O O . TRP A 1 107 ? 3.748 0.569 -12.422 1 95.31 107 TRP A O 1
ATOM 864 N N . SER A 1 108 ? 4.941 -0.751 -10.984 1 93.69 108 SER A N 1
ATOM 865 C CA . SER A 1 108 ? 6.133 0.092 -11.031 1 93.69 108 SER A CA 1
ATOM 866 C C . SER A 1 108 ? 7.406 -0.748 -11.016 1 93.69 108 SER A C 1
ATOM 868 O O . SER A 1 108 ? 7.48 -1.761 -10.32 1 93.69 108 SER A O 1
ATOM 870 N N . PRO A 1 109 ? 8.43 -0.248 -11.805 1 96.31 109 PRO A N 1
ATOM 871 C CA . PRO A 1 109 ? 9.695 -0.988 -11.828 1 96.31 109 PRO A CA 1
ATOM 872 C C . PRO A 1 109 ? 10.328 -1.131 -10.445 1 96.31 109 PRO A C 1
ATOM 874 O O . PRO A 1 109 ? 11.219 -1.958 -10.25 1 96.31 109 PRO A O 1
ATOM 877 N N . ALA A 1 110 ? 9.891 -0.323 -9.531 1 94.12 110 ALA A N 1
ATOM 878 C CA . ALA A 1 110 ? 10.445 -0.391 -8.18 1 94.12 110 ALA A CA 1
ATOM 879 C C . ALA A 1 110 ? 9.906 -1.605 -7.43 1 94.12 110 ALA A C 1
ATOM 881 O O . ALA A 1 110 ? 10.461 -2.004 -6.406 1 94.12 110 ALA A O 1
ATOM 882 N N . MET A 1 111 ? 8.859 -2.203 -7.867 1 96.31 111 MET A N 1
ATOM 883 C CA . MET A 1 111 ? 8.258 -3.357 -7.211 1 96.31 111 MET A CA 1
ATOM 884 C C . MET A 1 111 ? 9.039 -4.629 -7.508 1 96.31 111 MET A C 1
ATOM 886 O O . MET A 1 111 ? 9.859 -4.656 -8.43 1 96.31 111 MET A O 1
ATOM 890 N N . THR A 1 112 ? 8.859 -5.652 -6.703 1 95.88 112 THR A N 1
ATOM 891 C CA . THR A 1 112 ? 9.57 -6.918 -6.824 1 95.88 112 THR A CA 1
ATOM 892 C C . THR A 1 112 ? 8.602 -8.094 -6.82 1 95.88 112 THR A C 1
ATOM 894 O O . THR A 1 112 ? 7.402 -7.91 -6.586 1 95.88 112 THR A O 1
ATOM 897 N N . VAL A 1 113 ? 9.102 -9.312 -7.047 1 95.31 113 VAL A N 1
ATOM 898 C CA . VAL A 1 113 ? 8.297 -10.531 -6.961 1 95.31 113 VAL A CA 1
ATOM 899 C C . VAL A 1 113 ? 7.773 -10.711 -5.539 1 95.31 113 VAL A C 1
ATOM 901 O O . VAL A 1 113 ? 6.621 -11.102 -5.344 1 95.31 113 VAL A O 1
ATOM 904 N N . SER A 1 114 ? 8.594 -10.375 -4.633 1 94.31 114 SER A N 1
ATOM 905 C CA . SER A 1 114 ? 8.188 -10.477 -3.236 1 94.31 114 SER A CA 1
ATOM 906 C C . SER A 1 114 ? 7.004 -9.562 -2.939 1 94.31 114 SER A C 1
ATOM 908 O O . SER A 1 114 ? 6.027 -9.984 -2.314 1 94.31 114 SER A O 1
ATOM 910 N N . SER A 1 115 ? 7.105 -8.32 -3.383 1 95.5 115 SER A N 1
ATOM 911 C CA . SER A 1 115 ? 6.016 -7.383 -3.137 1 95.5 115 SER A CA 1
ATOM 912 C C . SER A 1 115 ? 4.727 -7.84 -3.812 1 95.5 115 SER A C 1
ATOM 914 O O . SER A 1 115 ? 3.635 -7.648 -3.273 1 95.5 115 SER A O 1
ATOM 916 N N . VAL A 1 116 ? 4.871 -8.445 -4.988 1 97.06 116 VAL A N 1
ATOM 917 C CA . VAL A 1 116 ? 3.715 -8.977 -5.703 1 97.06 116 VAL A CA 1
ATOM 918 C C . VAL A 1 116 ? 3.088 -10.109 -4.895 1 97.06 116 VAL A C 1
ATOM 920 O O . VAL A 1 116 ? 1.87 -10.141 -4.695 1 97.06 116 VAL A O 1
ATOM 923 N N . CYS A 1 117 ? 3.91 -10.961 -4.406 1 95.88 117 CYS A N 1
ATOM 924 C CA . CYS A 1 117 ? 3.445 -12.102 -3.623 1 95.88 117 CYS A CA 1
ATOM 925 C C . CYS A 1 117 ? 2.73 -11.633 -2.359 1 95.88 117 CYS A C 1
ATOM 927 O O . CYS A 1 117 ? 1.63 -12.102 -2.059 1 95.88 117 CYS A O 1
ATOM 929 N N . ILE A 1 118 ? 3.287 -10.727 -1.685 1 95.31 118 ILE A N 1
ATOM 930 C CA . ILE A 1 118 ? 2.703 -10.195 -0.456 1 95.31 118 ILE A CA 1
ATOM 931 C C . ILE A 1 118 ? 1.365 -9.523 -0.767 1 95.31 118 ILE A C 1
ATOM 933 O O . ILE A 1 118 ? 0.396 -9.688 -0.021 1 95.31 118 ILE A O 1
ATOM 937 N N . SER A 1 119 ? 1.356 -8.797 -1.869 1 97.5 119 SER A N 1
ATOM 938 C CA . SER A 1 119 ? 0.125 -8.125 -2.27 1 97.5 119 SER A CA 1
ATOM 939 C C . SER A 1 119 ? -0.974 -9.133 -2.596 1 97.5 119 SER A C 1
ATOM 941 O O . SER A 1 119 ? -2.139 -8.914 -2.254 1 97.5 119 SER A O 1
ATOM 943 N N . ILE A 1 120 ? -0.597 -10.188 -3.258 1 97.62 120 ILE A N 1
ATOM 944 C CA . ILE A 1 120 ? -1.561 -11.227 -3.6 1 97.62 120 ILE A CA 1
ATOM 945 C C . ILE A 1 120 ? -2.082 -11.891 -2.326 1 97.62 120 ILE A C 1
ATOM 947 O O . ILE A 1 120 ? -3.285 -12.117 -2.188 1 97.62 120 ILE A O 1
ATOM 951 N N . LEU A 1 121 ? -1.216 -12.211 -1.42 1 96.56 121 LEU A N 1
ATOM 952 C CA . LEU A 1 121 ? -1.64 -12.805 -0.156 1 96.56 121 LEU A CA 1
ATOM 953 C C . LEU A 1 121 ? -2.553 -11.859 0.611 1 96.56 121 LEU A C 1
ATOM 955 O O . LEU A 1 121 ? -3.539 -12.289 1.213 1 96.56 121 LEU A O 1
ATOM 959 N N . SER A 1 122 ? -2.162 -10.562 0.581 1 95.88 122 SER A N 1
ATOM 960 C CA . SER A 1 122 ? -3.002 -9.562 1.23 1 95.88 122 SER A CA 1
ATOM 961 C C . SER A 1 122 ? -4.395 -9.523 0.611 1 95.88 122 SER A C 1
ATOM 963 O O . SER A 1 122 ? -5.395 -9.398 1.323 1 95.88 122 SER A O 1
ATOM 965 N N . MET A 1 123 ? -4.473 -9.602 -0.671 1 97 123 MET A N 1
ATOM 966 C CA . MET A 1 123 ? -5.75 -9.648 -1.375 1 97 123 MET A CA 1
ATOM 967 C C . MET A 1 123 ? -6.562 -10.867 -0.949 1 97 123 MET A C 1
ATOM 969 O O . MET A 1 123 ? -7.734 -10.742 -0.597 1 97 123 MET A O 1
ATOM 973 N N . LEU A 1 124 ? -5.93 -12.039 -0.974 1 97.25 124 LEU A N 1
ATOM 974 C CA . LEU A 1 124 ? -6.578 -13.281 -0.563 1 97.25 124 LEU A CA 1
ATOM 975 C C . LEU A 1 124 ? -7.16 -13.148 0.84 1 97.25 124 LEU A C 1
ATOM 977 O O . LEU A 1 124 ? -8.312 -13.523 1.075 1 97.25 124 LEU A O 1
ATOM 981 N N . SER A 1 125 ? -6.422 -12.539 1.658 1 95.44 125 SER A N 1
ATOM 982 C CA . SER A 1 125 ? -6.738 -12.477 3.08 1 95.44 125 SER A CA 1
ATOM 983 C C . SER A 1 125 ? -7.879 -11.5 3.348 1 95.44 125 SER A C 1
ATOM 985 O O . SER A 1 125 ? -8.516 -11.555 4.398 1 95.44 125 SER A O 1
ATOM 987 N N . SER A 1 126 ? -8.086 -10.609 2.424 1 95.06 126 SER A N 1
ATOM 988 C CA . SER A 1 126 ? -9.062 -9.547 2.637 1 95.06 126 SER A CA 1
ATOM 989 C C . SER A 1 126 ? -10.477 -10.016 2.328 1 95.06 126 SER A C 1
ATOM 991 O O . SER A 1 126 ? -11.453 -9.367 2.707 1 95.06 126 SER A O 1
ATOM 993 N N . SER A 1 127 ? -10.609 -11.148 1.646 1 96.62 127 SER A N 1
ATOM 994 C CA . SER A 1 127 ? -11.93 -11.586 1.199 1 96.62 127 SER A CA 1
ATOM 995 C C . SER A 1 127 ? -12.734 -12.18 2.352 1 96.62 127 SER A C 1
ATOM 997 O O . SER A 1 127 ? -12.195 -12.906 3.186 1 96.62 127 SER A O 1
ATOM 999 N N . THR A 1 128 ? -13.992 -11.852 2.295 1 95.88 128 THR A N 1
ATOM 1000 C CA . THR A 1 128 ? -14.906 -12.398 3.293 1 95.88 128 THR A CA 1
ATOM 1001 C C . THR A 1 128 ? -15.805 -13.469 2.676 1 95.88 128 THR A C 1
ATOM 1003 O O . THR A 1 128 ? -16.625 -14.078 3.367 1 95.88 128 THR A O 1
ATOM 1006 N N . VAL A 1 129 ? -15.648 -13.695 1.393 1 97.19 129 VAL A N 1
ATOM 1007 C CA . VAL A 1 129 ? -16.453 -14.703 0.698 1 97.19 129 VAL A CA 1
ATOM 1008 C C . VAL A 1 129 ? -15.562 -15.492 -0.26 1 97.19 129 VAL A C 1
ATOM 1010 O O . VAL A 1 129 ? -14.531 -14.992 -0.716 1 97.19 129 VAL A O 1
ATOM 1013 N N . LYS A 1 130 ? -15.93 -16.703 -0.541 1 97.69 130 LYS A N 1
ATOM 1014 C CA . LYS A 1 130 ? -15.281 -17.531 -1.554 1 97.69 130 LYS A CA 1
ATOM 1015 C C . LYS A 1 130 ? -16.156 -17.672 -2.795 1 97.69 130 LYS A C 1
ATOM 1017 O O . LYS A 1 130 ? -17.047 -18.516 -2.846 1 97.69 130 LYS A O 1
ATOM 1022 N N . GLN A 1 131 ? -15.875 -16.781 -3.697 1 97.69 131 GLN A N 1
ATOM 1023 C CA . GLN A 1 131 ? -16.656 -16.766 -4.93 1 97.69 131 GLN A CA 1
ATOM 1024 C C . GLN A 1 131 ? -15.82 -16.25 -6.105 1 97.69 131 GLN A C 1
ATOM 1026 O O . GLN A 1 131 ? -14.789 -15.609 -5.906 1 97.69 131 GLN A O 1
ATOM 1031 N N . ARG A 1 132 ? -16.281 -16.594 -7.273 1 97.12 132 ARG A N 1
ATOM 1032 C CA . ARG A 1 132 ? -15.633 -16.109 -8.484 1 97.12 132 ARG A CA 1
ATOM 1033 C C . ARG A 1 132 ? -16.172 -14.734 -8.883 1 97.12 132 ARG A C 1
ATOM 1035 O O . ARG A 1 132 ? -17.234 -14.328 -8.43 1 97.12 132 ARG A O 1
ATOM 1042 N N . PRO A 1 133 ? -15.344 -14.008 -9.758 1 95.62 133 PRO A N 1
ATOM 1043 C CA . PRO A 1 133 ? -15.922 -12.789 -10.336 1 95.62 133 PRO A CA 1
ATOM 1044 C C . PRO A 1 133 ? -17.234 -13.047 -11.07 1 95.62 133 PRO A C 1
ATOM 1046 O O . PRO A 1 133 ? -17.422 -14.125 -11.641 1 95.62 133 PRO A O 1
ATOM 1049 N N . ALA A 1 134 ? -18.047 -12.07 -11.055 1 92.81 134 ALA A N 1
ATOM 1050 C CA . ALA A 1 134 ? -19.375 -12.211 -11.641 1 92.81 134 ALA A CA 1
ATOM 1051 C C . ALA A 1 134 ? -19.281 -12.57 -13.125 1 92.81 134 ALA A C 1
ATOM 1053 O O . ALA A 1 134 ? -20.125 -13.297 -13.648 1 92.81 134 ALA A O 1
ATOM 1054 N N . ASP A 1 135 ? -18.297 -12.109 -13.805 1 92.81 135 ASP A N 1
ATOM 1055 C CA . ASP A 1 135 ? -18.172 -12.32 -15.242 1 92.81 135 ASP A CA 1
ATOM 1056 C C . ASP A 1 135 ? -17.203 -13.445 -15.555 1 92.81 135 ASP A C 1
ATOM 1058 O O . ASP A 1 135 ? -16.625 -13.492 -16.641 1 92.81 135 ASP A O 1
ATOM 1062 N N . ASN A 1 136 ? -16.969 -14.359 -14.648 1 94.62 136 ASN A N 1
ATOM 1063 C CA . ASN A 1 136 ? -15.969 -15.414 -14.758 1 94.62 136 ASN A CA 1
ATOM 1064 C C . ASN A 1 136 ? -16.125 -16.203 -16.047 1 94.62 136 ASN A C 1
ATOM 1066 O O . ASN A 1 136 ? -15.172 -16.312 -16.828 1 94.62 136 ASN A O 1
ATOM 1070 N N . ASP A 1 137 ? -17.281 -16.703 -16.297 1 92.94 137 ASP A N 1
ATOM 1071 C CA . ASP A 1 137 ? -17.5 -17.562 -17.453 1 92.94 137 ASP A CA 1
ATOM 1072 C C . ASP A 1 137 ? -17.219 -16.797 -18.75 1 92.94 137 ASP A C 1
ATOM 1074 O O . ASP A 1 137 ? -16.547 -17.328 -19.656 1 92.94 137 ASP A O 1
ATOM 1078 N N . ARG A 1 138 ? -17.766 -15.625 -18.828 1 90.25 138 ARG A N 1
ATOM 1079 C CA . ARG A 1 138 ? -17.562 -14.805 -20.016 1 90.25 138 ARG A CA 1
ATOM 1080 C C . ARG A 1 138 ? -16.094 -14.5 -20.219 1 90.25 138 ARG A C 1
ATOM 1082 O O . ARG A 1 138 ? -15.578 -14.609 -21.344 1 90.25 138 ARG A O 1
ATOM 1089 N N . TYR A 1 139 ? -15.469 -14.148 -19.188 1 91.75 139 TYR A N 1
ATOM 1090 C CA . TYR A 1 139 ? -14.062 -13.789 -19.266 1 91.75 139 TYR A CA 1
ATOM 1091 C C . TYR A 1 139 ? -13.219 -14.977 -19.688 1 91.75 139 TYR A C 1
ATOM 1093 O O . TYR A 1 139 ? -12.398 -14.875 -20.609 1 91.75 139 TYR A O 1
ATOM 1101 N N . VAL A 1 140 ? -13.375 -16.094 -19.141 1 92.19 140 VAL A N 1
ATOM 1102 C CA . VAL A 1 140 ? -12.57 -17.281 -19.406 1 92.19 140 VAL A CA 1
ATOM 1103 C C . VAL A 1 140 ? -12.797 -17.75 -20.828 1 92.19 140 VAL A C 1
ATOM 1105 O O . VAL A 1 140 ? -11.859 -18.156 -21.516 1 92.19 140 VAL A O 1
ATOM 1108 N N . LYS A 1 141 ? -14.031 -17.672 -21.234 1 89.38 141 LYS A N 1
ATOM 1109 C CA . LYS A 1 141 ? -14.359 -18.031 -22.609 1 89.38 141 LYS A CA 1
ATOM 1110 C C . LYS A 1 141 ? -13.633 -17.141 -23.609 1 89.38 141 LYS A C 1
ATOM 1112 O O . LYS A 1 141 ? -13.102 -17.625 -24.609 1 89.38 141 LYS A O 1
ATOM 1117 N N . ASN A 1 142 ? -13.648 -15.859 -23.312 1 86.5 142 ASN A N 1
ATOM 1118 C CA . ASN A 1 142 ? -12.992 -14.906 -24.203 1 86.5 142 ASN A CA 1
ATOM 1119 C C . ASN A 1 142 ? -11.484 -15.133 -24.266 1 86.5 142 ASN A C 1
ATOM 1121 O O . ASN A 1 142 ? -10.852 -14.898 -25.297 1 86.5 142 ASN A O 1
ATOM 1125 N N . CYS A 1 143 ? -10.891 -15.539 -23.234 1 84.06 143 CYS A N 1
ATOM 1126 C CA . CYS A 1 143 ? -9.461 -15.82 -23.188 1 84.06 143 CYS A CA 1
ATOM 1127 C C . CYS A 1 143 ? -9.109 -17.016 -24.062 1 84.06 143 CYS A C 1
ATOM 1129 O O . CYS A 1 143 ? -8.062 -17.031 -24.703 1 84.06 143 CYS A O 1
ATOM 1131 N N . ARG A 1 144 ? -9.859 -17.984 -24.094 1 80.31 144 ARG A N 1
ATOM 1132 C CA . ARG A 1 144 ? -9.625 -19.188 -24.859 1 80.31 144 ARG A CA 1
ATOM 1133 C C . ARG A 1 144 ? -9.703 -18.906 -26.359 1 80.31 144 ARG A C 1
ATOM 1135 O O . ARG A 1 144 ? -8.961 -19.5 -27.141 1 80.31 144 ARG A O 1
ATOM 1142 N N . ASN A 1 145 ? -10.578 -18.078 -26.719 1 73.12 145 ASN A N 1
ATOM 1143 C CA . ASN A 1 145 ? -10.773 -17.781 -28.125 1 73.12 145 ASN A CA 1
ATOM 1144 C C . ASN A 1 145 ? -9.695 -16.844 -28.656 1 73.12 145 ASN A C 1
ATOM 1146 O O . ASN A 1 145 ? -9.734 -16.453 -29.828 1 73.12 145 ASN A O 1
ATOM 1150 N N . GLY A 1 146 ? -8.633 -16.719 -27.953 1 64.06 146 GLY A N 1
ATOM 1151 C CA . GLY A 1 146 ? -7.539 -15.875 -28.391 1 64.06 146 GLY A CA 1
ATOM 1152 C C . GLY A 1 146 ? -7.918 -14.406 -28.469 1 64.06 146 GLY A C 1
ATOM 1153 O O . GLY A 1 146 ? -7.141 -13.586 -28.969 1 64.06 146 GLY A O 1
ATOM 1154 N N . ARG A 1 147 ? -9.18 -14.242 -28.406 1 48.91 147 ARG A N 1
ATOM 1155 C CA . ARG A 1 147 ? -9.625 -12.867 -28.641 1 48.91 147 ARG A CA 1
ATOM 1156 C C . ARG A 1 147 ? -9.039 -11.914 -27.609 1 48.91 147 ARG A C 1
ATOM 1158 O O . ARG A 1 147 ? -8.766 -10.75 -27.922 1 48.91 147 ARG A O 1
ATOM 1165 N N . ILE A 1 148 ? -9.375 -12.062 -26.375 1 50.69 148 ILE A N 1
ATOM 1166 C CA . ILE A 1 148 ? -9.414 -11.008 -25.375 1 50.69 148 ILE A CA 1
ATOM 1167 C C . ILE A 1 148 ? -8.078 -10.945 -24.641 1 50.69 148 ILE A C 1
ATOM 1169 O O . ILE A 1 148 ? -7.578 -11.969 -24.156 1 50.69 148 ILE A O 1
ATOM 1173 N N . HIS A 1 149 ? -7.277 -10.195 -25.203 1 51.72 149 HIS A N 1
ATOM 1174 C CA . HIS A 1 149 ? -6.258 -9.664 -24.312 1 51.72 149 HIS A CA 1
ATOM 1175 C C . HIS A 1 149 ? -6.809 -9.484 -22.891 1 51.72 149 HIS A C 1
ATOM 1177 O O . HIS A 1 149 ? -8.023 -9.406 -22.703 1 51.72 149 HIS A O 1
ATOM 1183 N N . PHE A 1 150 ? -5.938 -9.688 -21.859 1 56.5 150 PHE A N 1
ATOM 1184 C CA . PHE A 1 150 ? -6.016 -9.531 -20.406 1 56.5 150 PHE A CA 1
ATOM 1185 C C . PHE A 1 150 ? -6.863 -8.32 -20.031 1 56.5 150 PHE A C 1
ATOM 1187 O O . PHE A 1 150 ? -6.348 -7.34 -19.5 1 56.5 150 PHE A O 1
ATOM 1194 N N . LEU A 1 151 ? -7.953 -8.055 -20.875 1 62.25 151 LEU A N 1
ATOM 1195 C CA . LEU A 1 151 ? -8.711 -6.887 -20.438 1 62.25 151 LEU A CA 1
ATOM 1196 C C . LEU A 1 151 ? -9.633 -7.246 -19.266 1 62.25 151 LEU A C 1
ATOM 1198 O O . LEU A 1 151 ? -10.695 -7.836 -19.469 1 62.25 151 LEU A O 1
ATOM 1202 N N . VAL A 1 152 ? -9.148 -7.23 -18.188 1 65.56 152 VAL A N 1
ATOM 1203 C CA . VAL A 1 152 ? -9.953 -7.363 -16.984 1 65.56 152 VAL A CA 1
ATOM 1204 C C . VAL A 1 152 ? -10.938 -6.199 -16.891 1 65.56 152 VAL A C 1
ATOM 1206 O O . VAL A 1 152 ? -10.531 -5.035 -16.859 1 65.56 152 VAL A O 1
ATOM 1209 N N . THR A 1 153 ? -12.188 -6.523 -17.141 1 67.81 153 THR A N 1
ATOM 1210 C CA . THR A 1 153 ? -13.227 -5.5 -17.094 1 67.81 153 THR A CA 1
ATOM 1211 C C . THR A 1 153 ? -13.641 -5.203 -15.656 1 67.81 153 THR A C 1
ATOM 1213 O O . THR A 1 153 ? -14.172 -4.125 -15.367 1 67.81 153 THR A O 1
ATOM 1216 N N . GLN A 1 154 ? -13.414 -6.16 -14.922 1 80.19 154 GLN A N 1
ATOM 1217 C CA . GLN A 1 154 ? -13.805 -5.98 -13.523 1 80.19 154 GLN A CA 1
ATOM 1218 C C . GLN A 1 154 ? -12.836 -5.062 -12.789 1 80.19 154 GLN A C 1
ATOM 1220 O O . GLN A 1 154 ? -11.68 -4.914 -13.203 1 80.19 154 GLN A O 1
ATOM 1225 N N . GLU A 1 155 ? -13.422 -4.473 -11.805 1 86.62 155 GLU A N 1
ATOM 1226 C CA . GLU A 1 155 ? -12.594 -3.627 -10.953 1 86.62 155 GLU A CA 1
ATOM 1227 C C . GLU A 1 155 ? -11.469 -4.426 -10.305 1 86.62 155 GLU A C 1
ATOM 1229 O O . GLU A 1 155 ? -11.711 -5.504 -9.75 1 86.62 155 GLU A O 1
ATOM 1234 N N . LYS A 1 156 ? -10.352 -3.906 -10.539 1 91.88 156 LYS A N 1
ATOM 1235 C CA . LYS A 1 156 ? -9.188 -4.562 -9.953 1 91.88 156 LYS A CA 1
ATOM 1236 C C . LYS A 1 156 ? -9.094 -4.289 -8.453 1 91.88 156 LYS A C 1
ATOM 1238 O O . LYS A 1 156 ? -9.5 -3.227 -7.988 1 91.88 156 LYS A O 1
ATOM 1243 N N . PHE A 1 157 ? -8.656 -5.316 -7.781 1 95.19 157 PHE A N 1
ATOM 1244 C CA . PHE A 1 157 ? -8.383 -5.141 -6.359 1 95.19 157 PHE A CA 1
ATOM 1245 C C . PHE A 1 157 ? -7.25 -4.148 -6.145 1 95.19 157 PHE A C 1
ATOM 1247 O O . PHE A 1 157 ? -6.227 -4.215 -6.828 1 95.19 157 PHE A O 1
ATOM 1254 N N . SER A 1 158 ? -7.43 -3.221 -5.215 1 95.31 158 SER A N 1
ATOM 1255 C CA . SER A 1 158 ? -6.418 -2.223 -4.895 1 95.31 158 SER A CA 1
ATOM 1256 C C . SER A 1 158 ? -5.367 -2.785 -3.943 1 95.31 158 SER A C 1
ATOM 1258 O O . SER A 1 158 ? -5.652 -3.025 -2.768 1 95.31 158 SER A O 1
ATOM 1260 N N . SER A 1 159 ? -4.148 -2.865 -4.398 1 95.12 159 SER A N 1
ATOM 1261 C CA . SER A 1 159 ? -3.055 -3.359 -3.57 1 95.12 159 SER A CA 1
ATOM 1262 C C . SER A 1 159 ? -2.773 -2.414 -2.406 1 95.12 159 SER A C 1
ATOM 1264 O O . SER A 1 159 ? -2.396 -2.854 -1.318 1 95.12 159 SER A O 1
ATOM 1266 N N . PHE A 1 160 ? -2.953 -1.175 -2.623 1 95.56 160 PHE A N 1
ATOM 1267 C CA . PHE A 1 160 ? -2.785 -0.185 -1.565 1 95.56 160 PHE A CA 1
ATOM 1268 C C . PHE A 1 160 ? -3.736 -0.462 -0.408 1 95.56 160 PHE A C 1
ATOM 1270 O O . PHE A 1 160 ? -3.311 -0.553 0.745 1 95.56 160 PHE A O 1
ATOM 1277 N N . LEU A 1 161 ? -4.953 -0.587 -0.716 1 93.62 161 LEU A N 1
ATOM 1278 C CA . LEU A 1 161 ? -5.957 -0.815 0.314 1 93.62 161 LEU A CA 1
ATOM 1279 C C . LEU A 1 161 ? -5.758 -2.172 0.981 1 93.62 161 LEU A C 1
ATOM 1281 O O . LEU A 1 161 ? -5.992 -2.318 2.182 1 93.62 161 LEU A O 1
ATOM 1285 N N . GLY A 1 162 ? -5.352 -3.117 0.231 1 95.44 162 GLY A N 1
ATOM 1286 C CA . GLY A 1 162 ? -5.043 -4.418 0.798 1 95.44 162 GLY A CA 1
ATOM 1287 C C . GLY A 1 162 ? -3.939 -4.371 1.839 1 95.44 162 GLY A C 1
ATOM 1288 O O . GLY A 1 162 ? -4.074 -4.945 2.922 1 95.44 162 GLY A O 1
ATOM 1289 N N . LEU A 1 163 ? -2.912 -3.725 1.489 1 95.94 163 LEU A N 1
ATOM 1290 C CA . LEU A 1 163 ? -1.775 -3.609 2.396 1 95.94 163 LEU A CA 1
ATOM 1291 C C . LEU A 1 163 ? -2.146 -2.799 3.635 1 95.94 163 LEU A C 1
ATOM 1293 O O . LEU A 1 163 ? -1.706 -3.111 4.742 1 95.94 163 LEU A O 1
ATOM 1297 N N . LEU A 1 164 ? -2.891 -1.756 3.369 1 94.62 164 LEU A N 1
ATOM 1298 C CA . LEU A 1 164 ? -3.375 -0.959 4.488 1 94.62 164 LEU A CA 1
ATOM 1299 C C . LEU A 1 164 ? -4.156 -1.824 5.473 1 94.62 164 LEU A C 1
ATOM 1301 O O . LEU A 1 164 ? -3.945 -1.74 6.684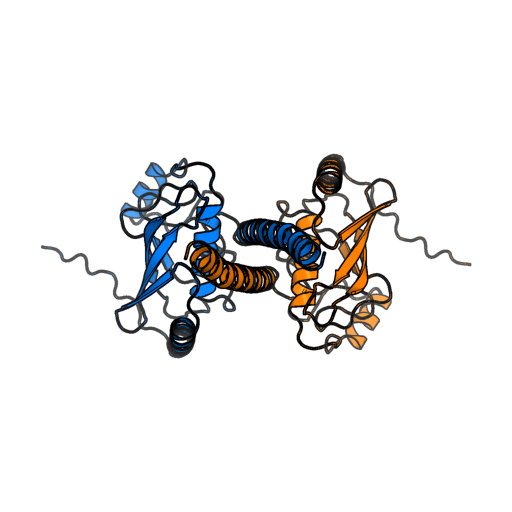 1 94.62 164 LEU A O 1
ATOM 1305 N N . GLY A 1 165 ? -5.062 -2.568 4.957 1 93.31 165 GLY A N 1
ATOM 1306 C CA . GLY A 1 165 ? -5.832 -3.467 5.805 1 93.31 165 GLY A CA 1
ATOM 1307 C C . GLY A 1 165 ? -4.965 -4.449 6.57 1 93.31 165 GLY A C 1
ATOM 1308 O O . GLY A 1 165 ? -5.176 -4.668 7.766 1 93.31 165 GLY A O 1
ATOM 1309 N N . ALA A 1 166 ? -4.051 -5.008 5.887 1 93.38 166 ALA A N 1
ATOM 1310 C CA . ALA A 1 166 ? -3.141 -5.961 6.512 1 93.38 166 ALA A CA 1
ATOM 1311 C C . ALA A 1 166 ? -2.34 -5.305 7.633 1 93.38 166 ALA A C 1
ATOM 1313 O O . ALA A 1 166 ? -2.125 -5.906 8.688 1 93.38 166 ALA A O 1
ATOM 1314 N N . LEU A 1 167 ? -1.888 -4.148 7.398 1 93.56 167 LEU A N 1
ATOM 1315 C CA . LEU A 1 167 ? -1.111 -3.422 8.398 1 93.56 167 LEU A CA 1
ATOM 1316 C C . LEU A 1 167 ? -1.955 -3.129 9.633 1 93.56 167 LEU A C 1
ATOM 1318 O O . LEU A 1 167 ? -1.482 -3.277 10.766 1 93.56 167 LEU A O 1
ATOM 1322 N N . GLN A 1 168 ? -3.154 -2.682 9.43 1 89.38 168 GLN A N 1
ATOM 1323 C CA . GLN A 1 168 ? -4.043 -2.383 10.547 1 89.38 168 GLN A CA 1
ATOM 1324 C C . GLN A 1 168 ? -4.277 -3.619 11.406 1 89.38 168 GLN A C 1
ATOM 1326 O O . GLN A 1 168 ? -4.258 -3.537 12.641 1 89.38 168 GLN A O 1
ATOM 1331 N N . ILE A 1 169 ? -4.453 -4.707 10.805 1 89.25 169 ILE A N 1
ATOM 1332 C CA . ILE A 1 169 ? -4.664 -5.961 11.516 1 89.25 169 ILE A CA 1
ATOM 1333 C C . ILE A 1 169 ? -3.414 -6.316 12.32 1 89.25 169 ILE A C 1
ATOM 1335 O O . ILE A 1 169 ? -3.506 -6.703 13.484 1 89.25 169 ILE A O 1
ATOM 1339 N N . ALA A 1 170 ? -2.303 -6.207 11.672 1 89.38 170 ALA A N 1
ATOM 1340 C CA . ALA A 1 170 ? -1.036 -6.504 12.336 1 89.38 170 ALA A CA 1
ATOM 1341 C C . ALA A 1 170 ? -0.824 -5.602 13.547 1 89.38 170 ALA A C 1
ATOM 1343 O O . ALA A 1 170 ? -0.389 -6.062 14.602 1 89.38 170 ALA A O 1
ATOM 1344 N N . GLN A 1 171 ? -1.144 -4.355 13.375 1 86.5 171 GLN A N 1
ATOM 1345 C CA . GLN A 1 171 ? -0.965 -3.396 14.461 1 86.5 171 GLN A CA 1
ATOM 1346 C C . GLN A 1 171 ? -1.894 -3.711 15.633 1 86.5 171 GLN A C 1
ATOM 1348 O O . GLN A 1 171 ? -1.509 -3.562 16.797 1 86.5 171 GLN A O 1
ATOM 1353 N N . GLU A 1 172 ? -3.078 -4.059 15.32 1 85 172 GLU A N 1
ATOM 1354 C CA . GLU A 1 172 ? -4.02 -4.445 16.359 1 85 172 GLU A CA 1
ATOM 1355 C C . GLU A 1 172 ? -3.508 -5.652 17.156 1 85 172 GLU A C 1
ATOM 1357 O O . GLU A 1 172 ? -3.654 -5.707 18.375 1 85 172 GLU A O 1
ATOM 1362 N N . GLU A 1 173 ? -2.98 -6.594 16.5 1 84.25 173 GLU A N 1
ATOM 1363 C CA . GLU A 1 173 ? -2.41 -7.766 17.156 1 84.25 173 GLU A CA 1
ATOM 1364 C C . GLU A 1 173 ? -1.241 -7.379 18.062 1 84.25 173 GLU A C 1
ATOM 1366 O O . GLU A 1 173 ? -1.133 -7.867 19.188 1 84.25 173 GLU A O 1
ATOM 1371 N N . ILE A 1 174 ? -0.466 -6.562 17.609 1 84.69 174 ILE A N 1
ATOM 1372 C CA . ILE A 1 174 ? 0.701 -6.113 18.359 1 84.69 174 ILE A CA 1
ATOM 1373 C C . ILE A 1 174 ? 0.252 -5.367 19.609 1 84.69 174 ILE A C 1
ATOM 1375 O O . ILE A 1 174 ? 0.779 -5.602 20.703 1 84.69 174 ILE A O 1
ATOM 1379 N N . ASN A 1 175 ? -0.718 -4.539 19.406 1 80.81 175 ASN A N 1
ATOM 1380 C CA . ASN A 1 175 ? -1.233 -3.779 20.547 1 80.81 175 ASN A CA 1
ATOM 1381 C C . ASN A 1 175 ? -1.865 -4.695 21.594 1 80.81 175 ASN A C 1
ATOM 1383 O O . ASN A 1 175 ? -1.739 -4.453 22.797 1 80.81 175 ASN A O 1
ATOM 1387 N N . SER A 1 176 ? -2.518 -5.613 21.125 1 82.25 176 SER A N 1
ATOM 1388 C CA . SER A 1 176 ? -3.123 -6.582 22.031 1 82.25 176 SER A CA 1
ATOM 1389 C C . SER A 1 176 ? -2.062 -7.312 22.844 1 82.25 176 SER A C 1
ATOM 1391 O O . SER A 1 176 ? -2.236 -7.523 24.047 1 82.25 176 SER A O 1
ATOM 1393 N N . TRP A 1 177 ? -1.01 -7.613 22.281 1 80.19 177 TRP A N 1
ATOM 1394 C CA . TRP A 1 177 ? 0.092 -8.289 22.953 1 80.19 177 TRP A CA 1
ATOM 1395 C C . TRP A 1 177 ? 0.787 -7.359 23.938 1 80.19 177 TRP A C 1
ATOM 1397 O O . TRP A 1 177 ? 1.166 -7.773 25.047 1 80.19 177 TRP A O 1
ATOM 1407 N N . ARG A 1 178 ? 1.005 -6.195 23.531 1 77.81 178 ARG A N 1
ATOM 1408 C CA . ARG A 1 178 ? 1.645 -5.211 24.391 1 77.81 178 ARG A CA 1
ATOM 1409 C C . ARG A 1 178 ? 0.82 -4.977 25.656 1 77.81 178 ARG A C 1
ATOM 1411 O O . ARG A 1 178 ? 1.376 -4.809 26.75 1 77.81 178 ARG A O 1
ATOM 1418 N N . ARG A 1 179 ? -0.458 -4.984 25.547 1 78.31 179 ARG A N 1
ATOM 1419 C CA . ARG A 1 179 ? -1.352 -4.812 26.688 1 78.31 179 ARG A CA 1
ATOM 1420 C C . ARG A 1 179 ? -1.316 -6.031 27.594 1 78.31 179 ARG A C 1
ATOM 1422 O O . ARG A 1 179 ? -1.342 -5.898 28.828 1 78.31 179 ARG A O 1
ATOM 1429 N N . GLU A 1 180 ? -1.31 -7.078 26.984 1 73.06 180 GLU A N 1
ATOM 1430 C CA . GLU A 1 180 ? -1.293 -8.328 27.734 1 73.06 180 GLU A CA 1
ATOM 1431 C C . GLU A 1 180 ? 0.039 -8.523 28.453 1 73.06 180 GLU A C 1
ATOM 1433 O O . GLU A 1 180 ? 0.069 -8.961 29.609 1 73.06 180 GLU A O 1
ATOM 1438 N N . PHE A 1 181 ? 1.083 -8.148 27.844 1 67.44 181 PHE A N 1
ATOM 1439 C CA . PHE A 1 181 ? 2.396 -8.352 28.453 1 67.44 181 PHE A CA 1
ATOM 1440 C C . PHE A 1 181 ? 2.766 -7.172 29.344 1 67.44 181 PHE A C 1
ATOM 1442 O O . PHE A 1 181 ? 3.545 -7.32 30.281 1 67.44 181 PHE A O 1
ATOM 1449 N N . SER A 1 182 ? 2.51 -5.988 28.828 1 60.31 182 SER A N 1
ATOM 1450 C CA . SER A 1 182 ? 2.691 -4.883 29.766 1 60.31 182 SER A CA 1
ATOM 1451 C C . SER A 1 182 ? 1.958 -5.145 31.078 1 60.31 182 SER A C 1
ATOM 1453 O O . SER A 1 182 ? 2.445 -4.785 32.156 1 60.31 182 SER A O 1
ATOM 1455 N N . TYR A 1 183 ? 0.842 -5.691 30.953 1 52.34 183 TYR A N 1
ATOM 1456 C CA . TYR A 1 183 ? 0.101 -6.082 32.156 1 52.34 183 TYR A CA 1
ATOM 1457 C C . TYR A 1 183 ? 0.811 -7.215 32.875 1 52.34 183 TYR A C 1
ATOM 1459 O O . TYR A 1 183 ? 0.854 -7.23 34.125 1 52.34 183 TYR A O 1
ATOM 1467 N N . ASP A 1 184 ? 1.272 -8.125 32.156 1 51.47 184 ASP A N 1
ATOM 1468 C CA . ASP A 1 184 ? 1.928 -9.258 32.812 1 51.47 184 ASP A CA 1
ATOM 1469 C C . ASP A 1 184 ? 3.258 -8.828 33.438 1 51.47 184 ASP A C 1
ATOM 1471 O O . ASP A 1 184 ? 3.623 -9.305 34.5 1 51.47 184 ASP A O 1
ATOM 1475 N N . LEU A 1 185 ? 3.986 -8.125 32.75 1 47.81 185 LEU A N 1
ATOM 1476 C CA . LEU A 1 185 ? 5.215 -7.645 33.375 1 47.81 185 LEU A CA 1
ATOM 1477 C C . LEU A 1 185 ? 4.898 -6.844 34.625 1 47.81 185 LEU A C 1
ATOM 1479 O O . LEU A 1 185 ? 5.711 -6.797 35.562 1 47.81 185 LEU A O 1
ATOM 1483 N N . LYS A 1 186 ? 3.922 -6.277 34.562 1 46.31 186 LYS A N 1
ATOM 1484 C CA . LYS A 1 186 ? 3.527 -5.609 35.781 1 46.31 186 LYS A CA 1
ATOM 1485 C C . LYS A 1 186 ? 3.131 -6.617 36.844 1 46.31 186 LYS A C 1
ATOM 1487 O O . LYS A 1 186 ? 3.355 -6.387 38.062 1 46.31 186 LYS A O 1
ATOM 1492 N N . LEU A 1 187 ? 2.459 -7.566 36.5 1 40.97 187 LEU A N 1
ATOM 1493 C CA . LEU A 1 187 ? 2.061 -8.562 37.5 1 40.97 187 LEU A CA 1
ATOM 1494 C C . LEU A 1 187 ? 3.275 -9.312 38.031 1 40.97 187 LEU A C 1
ATOM 1496 O O . LEU A 1 187 ? 3.262 -9.789 39.156 1 40.97 187 LEU A O 1
ATOM 1500 N N . VAL A 1 188 ? 4.172 -9.602 37.219 1 36.44 188 VAL A N 1
ATOM 1501 C CA . VAL A 1 188 ? 5.324 -10.312 37.75 1 36.44 188 VAL A CA 1
ATOM 1502 C C . VAL A 1 188 ? 6.117 -9.391 38.656 1 36.44 188 VAL A C 1
ATOM 1504 O O . VAL A 1 188 ? 6.891 -9.852 39.5 1 36.44 188 VAL A O 1
ATOM 1507 N N . LYS A 1 189 ? 6.109 -8.234 38.375 1 37.31 189 LYS A N 1
ATOM 1508 C CA . LYS A 1 189 ? 6.871 -7.379 39.281 1 37.31 189 LYS A CA 1
ATOM 1509 C C . LYS A 1 189 ? 6.078 -7.082 40.562 1 37.31 189 LYS A C 1
ATOM 1511 O O . LYS A 1 189 ? 6.582 -6.422 41.469 1 37.31 189 LYS A O 1
ATOM 1516 N N . LEU A 1 190 ? 4.867 -7.398 40.469 1 30.67 190 LEU A N 1
ATOM 1517 C CA . LEU A 1 190 ? 4.266 -7.344 41.812 1 30.67 190 LEU A CA 1
ATOM 1518 C C . LEU A 1 190 ? 4.5 -8.648 42.562 1 30.67 190 LEU A C 1
ATOM 1520 O O . LEU A 1 190 ? 4.387 -9.734 42 1 30.67 190 LEU A O 1
ATOM 1524 N N . MET B 1 1 ? -2.496 48.438 5.066 1 28.34 1 MET B N 1
ATOM 1525 C CA . MET B 1 1 ? -2.916 47.219 5.738 1 28.34 1 MET B CA 1
ATOM 1526 C C . MET B 1 1 ? -3.637 46.281 4.773 1 28.34 1 MET B C 1
ATOM 1528 O O . MET B 1 1 ? -4.867 46.312 4.68 1 28.34 1 MET B O 1
ATOM 1532 N N . THR B 1 2 ? -3.18 46.094 3.574 1 33.06 2 THR B N 1
ATOM 1533 C CA . THR B 1 2 ? -3.799 45.281 2.533 1 33.06 2 THR B CA 1
ATOM 1534 C C . THR B 1 2 ? -3.932 43.844 2.984 1 33.06 2 THR B C 1
ATOM 1536 O O . THR B 1 2 ? -2.932 43.188 3.27 1 33.06 2 THR B O 1
ATOM 1539 N N . SER B 1 3 ? -4.992 43.5 3.734 1 33.78 3 SER B N 1
ATOM 1540 C CA . SER B 1 3 ? -5.363 42.156 4.172 1 33.78 3 SER B CA 1
ATOM 1541 C C . SER B 1 3 ? -5.328 41.156 3.014 1 33.78 3 SER B C 1
ATOM 1543 O O . SER B 1 3 ? -5.98 41.375 1.989 1 33.78 3 SER B O 1
ATOM 1545 N N . THR B 1 4 ? -4.188 40.688 2.559 1 36.66 4 THR B N 1
ATOM 1546 C CA . THR B 1 4 ? -4.113 39.594 1.597 1 36.66 4 THR B CA 1
ATOM 1547 C C . THR B 1 4 ? -5.16 38.531 1.905 1 36.66 4 THR B C 1
ATOM 1549 O O . THR B 1 4 ? -5.082 37.844 2.93 1 36.66 4 THR B O 1
ATOM 1552 N N . SER B 1 5 ? -6.422 38.75 1.618 1 37.94 5 SER B N 1
ATOM 1553 C CA . SER B 1 5 ? -7.578 37.875 1.753 1 37.94 5 SER B CA 1
ATOM 1554 C C . SER B 1 5 ? -7.25 36.469 1.303 1 37.94 5 SER B C 1
ATOM 1556 O O . SER B 1 5 ? -6.59 36.25 0.28 1 37.94 5 SER B O 1
ATOM 1558 N N . THR B 1 6 ? -6.969 35.531 2.209 1 43.84 6 THR B N 1
ATOM 1559 C CA . THR B 1 6 ? -6.867 34.094 1.965 1 43.84 6 THR B CA 1
ATOM 1560 C C . THR B 1 6 ? -7.898 33.656 0.931 1 43.84 6 THR B C 1
ATOM 1562 O O . THR B 1 6 ? -9.086 33.938 1.062 1 43.84 6 THR B O 1
ATOM 1565 N N . PRO B 1 7 ? -7.562 33.469 -0.323 1 48 7 PRO B N 1
ATOM 1566 C CA . PRO B 1 7 ? -8.57 33.062 -1.307 1 48 7 PRO B CA 1
ATOM 1567 C C . PRO B 1 7 ? -9.672 32.219 -0.698 1 48 7 PRO B C 1
ATOM 1569 O O . PRO B 1 7 ? -9.406 31.375 0.159 1 48 7 PRO B O 1
ATOM 1572 N N . SER B 1 8 ? -10.859 32.688 -0.643 1 53.91 8 SER B N 1
ATOM 1573 C CA . SER B 1 8 ? -12.086 32.062 -0.129 1 53.91 8 SER B CA 1
ATOM 1574 C C . SER B 1 8 ? -12.227 30.625 -0.587 1 53.91 8 SER B C 1
ATOM 1576 O O . SER B 1 8 ? -12.125 30.344 -1.781 1 53.91 8 SER B O 1
ATOM 1578 N N . ARG B 1 9 ? -11.82 29.641 0.247 1 64.88 9 ARG B N 1
ATOM 1579 C CA . ARG B 1 9 ? -12.039 28.219 -0.074 1 64.88 9 ARG B CA 1
ATOM 1580 C C . ARG B 1 9 ? -13.484 27.969 -0.469 1 64.88 9 ARG B C 1
ATOM 1582 O O . ARG B 1 9 ? -14.406 28.469 0.18 1 64.88 9 ARG B O 1
ATOM 1589 N N . LYS B 1 10 ? -13.602 27.531 -1.672 1 75.31 10 LYS B N 1
ATOM 1590 C CA . LYS B 1 10 ? -14.938 27.203 -2.156 1 75.31 10 LYS B CA 1
ATOM 1591 C C . LYS B 1 10 ? -15.648 26.25 -1.199 1 75.31 10 LYS B C 1
ATOM 1593 O O . LYS B 1 10 ? -15.008 25.422 -0.55 1 75.31 10 LYS B O 1
ATOM 1598 N N . ALA B 1 11 ? -16.828 26.438 -1.106 1 85.12 11 ALA B N 1
ATOM 1599 C CA . ALA B 1 11 ? -17.672 25.609 -0.244 1 85.12 11 ALA B CA 1
ATOM 1600 C C . ALA B 1 11 ? -17.641 24.141 -0.691 1 85.12 11 ALA B C 1
ATOM 1602 O O . ALA B 1 11 ? -17.531 23.859 -1.886 1 85.12 11 ALA B O 1
ATOM 1603 N N . LEU B 1 12 ? -17.781 23.203 0.197 1 90.88 12 LEU B N 1
ATOM 1604 C CA . LEU B 1 12 ? -17.812 21.781 -0.06 1 90.88 12 LEU B CA 1
ATOM 1605 C C . LEU B 1 12 ? -19.109 21.375 -0.763 1 90.88 12 LEU B C 1
ATOM 1607 O O . LEU B 1 12 ? -20.188 21.891 -0.437 1 90.88 12 LEU B O 1
ATOM 1611 N N . SER B 1 13 ? -18.938 20.531 -1.707 1 94.31 13 SER B N 1
ATOM 1612 C CA . SER B 1 13 ? -20.125 19.953 -2.312 1 94.31 13 SER B CA 1
ATOM 1613 C C . SER B 1 13 ? -20.859 19.062 -1.316 1 94.31 13 SER B C 1
ATOM 1615 O O . SER B 1 13 ? -20.328 18.719 -0.265 1 94.31 13 SER B O 1
ATOM 1617 N N . LYS B 1 14 ? -22.078 18.703 -1.647 1 94.38 14 LYS B N 1
ATOM 1618 C CA . LYS B 1 14 ? -22.875 17.828 -0.795 1 94.38 14 LYS B CA 1
ATOM 1619 C C . LYS B 1 14 ? -22.219 16.469 -0.635 1 94.38 14 LYS B C 1
ATOM 1621 O O . LYS B 1 14 ? -22.219 15.898 0.458 1 94.38 14 LYS B O 1
ATOM 1626 N N . ILE B 1 15 ? -21.672 15.961 -1.717 1 95.19 15 ILE B N 1
ATOM 1627 C CA . ILE B 1 15 ? -21.016 14.656 -1.706 1 95.19 15 ILE B CA 1
ATOM 1628 C C . ILE B 1 15 ? -19.797 14.703 -0.784 1 95.19 15 ILE B C 1
ATOM 1630 O O . ILE B 1 15 ? -19.562 13.781 -0 1 95.19 15 ILE B O 1
ATOM 1634 N N . ALA B 1 16 ? -19.109 15.734 -0.884 1 95.56 16 ALA B N 1
ATOM 1635 C CA . ALA B 1 16 ? -17.922 15.914 -0.055 1 95.56 16 ALA B CA 1
ATOM 1636 C C . ALA B 1 16 ? -18.297 15.984 1.424 1 95.56 16 ALA B C 1
ATOM 1638 O O . ALA B 1 16 ? -17.656 15.336 2.26 1 95.56 16 ALA B O 1
ATOM 1639 N N . CYS B 1 17 ? -19.266 16.703 1.725 1 94.56 17 CYS B N 1
ATOM 1640 C CA . CYS B 1 17 ? -19.719 16.859 3.104 1 94.56 17 CYS B CA 1
ATOM 1641 C C . CYS B 1 17 ? -20.156 15.523 3.682 1 94.56 17 CYS B C 1
ATOM 1643 O O . CYS B 1 17 ? -19.797 15.18 4.812 1 94.56 17 CYS B O 1
ATOM 1645 N N . ASN B 1 18 ? -20.938 14.797 2.938 1 95.81 18 ASN B N 1
ATOM 1646 C CA . ASN B 1 18 ? -21.391 13.484 3.385 1 95.81 18 ASN B CA 1
ATOM 1647 C C . ASN B 1 18 ? -20.234 12.531 3.623 1 95.81 18 ASN B C 1
ATOM 1649 O O . ASN B 1 18 ? -20.219 11.805 4.621 1 95.81 18 ASN B O 1
ATOM 1653 N N . ARG B 1 19 ? -19.328 12.531 2.736 1 96.44 19 ARG B N 1
ATOM 1654 C CA . ARG B 1 19 ? -18.141 11.68 2.854 1 96.44 19 ARG B CA 1
ATOM 1655 C C . ARG B 1 19 ? -17.328 12.039 4.098 1 96.44 19 ARG B C 1
ATOM 1657 O O . ARG B 1 19 ? -16.906 11.156 4.844 1 96.44 19 ARG B O 1
ATOM 1664 N N . LEU B 1 20 ? -17.125 13.289 4.289 1 95.44 20 LEU B N 1
ATOM 1665 C CA . LEU B 1 20 ? -16.297 13.75 5.398 1 95.44 20 LEU B CA 1
ATOM 1666 C C . LEU B 1 20 ? -16.984 13.461 6.734 1 95.44 20 LEU B C 1
ATOM 1668 O O . LEU B 1 20 ? -16.312 13.148 7.723 1 95.44 20 LEU B O 1
ATOM 1672 N N . GLN B 1 21 ? -18.25 13.602 6.758 1 93.81 21 GLN B N 1
ATOM 1673 C CA . GLN B 1 21 ? -18.984 13.25 7.969 1 93.81 21 GLN B CA 1
ATOM 1674 C C . GLN B 1 21 ? -18.812 11.773 8.312 1 93.81 21 GLN B C 1
ATOM 1676 O O . GLN B 1 21 ? -18.609 11.422 9.477 1 93.81 21 GLN B O 1
ATOM 1681 N N . LYS B 1 22 ? -18.922 10.969 7.324 1 95.06 22 LYS B N 1
ATOM 1682 C CA . LYS B 1 22 ? -18.734 9.539 7.527 1 95.06 22 LYS B CA 1
ATOM 1683 C C . LYS B 1 22 ? -17.328 9.25 8.047 1 95.06 22 LYS B C 1
ATOM 1685 O O . LYS B 1 22 ? -17.156 8.453 8.969 1 95.06 22 LYS B O 1
ATOM 1690 N N . GLU B 1 23 ? -16.344 9.867 7.477 1 94.38 23 GLU B N 1
ATOM 1691 C CA . GLU B 1 23 ? -14.953 9.656 7.891 1 94.38 23 GLU B CA 1
ATOM 1692 C C . GLU B 1 23 ? -14.711 10.172 9.305 1 94.38 23 GLU B C 1
ATOM 1694 O O . GLU B 1 23 ? -13.938 9.586 10.062 1 94.38 23 GLU B O 1
ATOM 1699 N N . LEU B 1 24 ? -15.359 11.258 9.594 1 91.38 24 LEU B N 1
ATOM 1700 C CA . LEU B 1 24 ? -15.242 11.805 10.938 1 91.38 24 LEU B CA 1
ATOM 1701 C C . LEU B 1 24 ? -15.797 10.836 11.977 1 91.38 24 LEU B C 1
ATOM 1703 O O . LEU B 1 24 ? -15.188 10.633 13.031 1 91.38 24 LEU B O 1
ATOM 1707 N N . VAL B 1 25 ? -16.875 10.258 11.695 1 91.44 25 VAL B N 1
ATOM 1708 C CA . VAL B 1 25 ? -17.484 9.289 12.594 1 91.44 25 VAL B CA 1
ATOM 1709 C C . VAL B 1 25 ? -16.578 8.078 12.75 1 91.44 25 VAL B C 1
ATOM 1711 O O . VAL B 1 25 ? -16.391 7.574 13.859 1 91.44 25 VAL B O 1
ATOM 1714 N N . GLU B 1 26 ? -16.031 7.594 11.664 1 90.31 26 GLU B N 1
ATOM 1715 C CA . GLU B 1 26 ? -15.117 6.457 11.703 1 90.31 26 GLU B CA 1
ATOM 1716 C C . GLU B 1 26 ? -13.906 6.758 12.586 1 90.31 26 GLU B C 1
ATOM 1718 O O . GLU B 1 26 ? -13.438 5.895 13.328 1 90.31 26 GLU B O 1
ATOM 1723 N N . TRP B 1 27 ? -13.406 7.93 12.469 1 87.5 27 TRP B N 1
ATOM 1724 C CA . TRP B 1 27 ? -12.242 8.359 13.242 1 87.5 27 TRP B CA 1
ATOM 1725 C C . TRP B 1 27 ? -12.57 8.391 14.734 1 87.5 27 TRP B C 1
ATOM 1727 O O . TRP B 1 27 ? -11.703 8.117 15.57 1 87.5 27 TRP B O 1
ATOM 1737 N N . GLN B 1 28 ? -13.773 8.805 15.016 1 83.62 28 GLN B N 1
ATOM 1738 C CA . GLN B 1 28 ? -14.195 8.883 16.422 1 83.62 28 GLN B CA 1
ATOM 1739 C C . GLN B 1 28 ? -14.328 7.492 17.031 1 83.62 28 GLN B C 1
ATOM 1741 O O . GLN B 1 28 ? -14.031 7.293 18.203 1 83.62 28 GLN B O 1
ATOM 1746 N N . VAL B 1 29 ? -14.656 6.562 16.234 1 85.75 29 VAL B N 1
ATOM 1747 C CA . VAL B 1 29 ? -14.898 5.207 16.719 1 85.75 29 VAL B CA 1
ATOM 1748 C C . VAL B 1 29 ? -13.586 4.422 16.719 1 85.75 29 VAL B C 1
ATOM 1750 O O . VAL B 1 29 ? -13.281 3.725 17.703 1 85.75 29 VAL B O 1
ATOM 1753 N N . ASN B 1 30 ? -12.828 4.543 15.594 1 83.31 30 ASN B N 1
ATOM 1754 C CA . ASN B 1 30 ? -11.586 3.799 15.422 1 83.31 30 ASN B CA 1
ATOM 1755 C C . ASN B 1 30 ? -10.484 4.684 14.859 1 83.31 30 ASN B C 1
ATOM 1757 O O . ASN B 1 30 ? -10.125 4.566 13.68 1 83.31 30 ASN B O 1
ATOM 1761 N N . PRO B 1 31 ? -9.945 5.398 15.727 1 79.81 31 PRO B N 1
ATOM 1762 C CA . PRO B 1 31 ? -8.867 6.254 15.227 1 79.81 31 PRO B CA 1
ATOM 1763 C C . PRO B 1 31 ? -7.586 5.473 14.922 1 79.81 31 PRO B C 1
ATOM 1765 O O . PRO B 1 31 ? -7.266 4.512 15.617 1 79.81 31 PRO B O 1
ATOM 1768 N N . PRO B 1 32 ? -7.012 5.883 13.883 1 84.62 32 PRO B N 1
ATOM 1769 C CA . PRO B 1 32 ? -5.703 5.258 13.672 1 84.62 32 PRO B CA 1
ATOM 1770 C C . PRO B 1 32 ? -4.734 5.512 14.828 1 84.62 32 PRO B C 1
ATOM 1772 O O . PRO B 1 32 ? -4.738 6.598 15.414 1 84.62 32 PRO B O 1
ATOM 1775 N N . ALA B 1 33 ? -3.941 4.516 15.117 1 80.44 33 ALA B N 1
ATOM 1776 C CA . ALA B 1 33 ? -2.992 4.621 16.219 1 80.44 33 ALA B CA 1
ATOM 1777 C C . ALA B 1 33 ? -1.97 5.723 15.969 1 80.44 33 ALA B C 1
ATOM 1779 O O . ALA B 1 33 ? -1.486 5.879 14.844 1 80.44 33 ALA B O 1
ATOM 1780 N N . GLY B 1 34 ? -1.711 6.535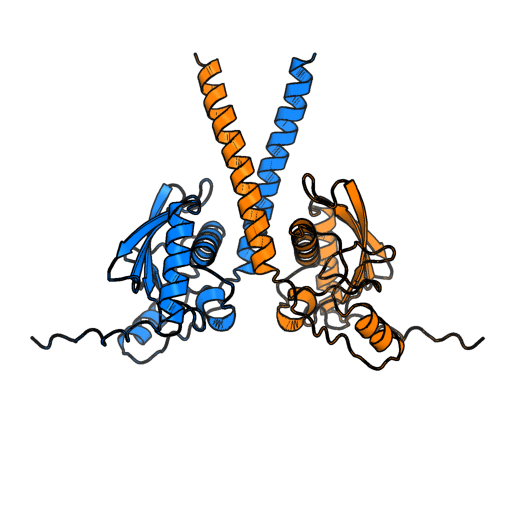 16.938 1 81.12 34 GLY B N 1
ATOM 1781 C CA . GLY B 1 34 ? -0.673 7.551 16.844 1 81.12 34 GLY B CA 1
ATOM 1782 C C . GLY B 1 34 ? -1.191 8.891 16.359 1 81.12 34 GLY B C 1
ATOM 1783 O O . GLY B 1 34 ? -0.412 9.82 16.141 1 81.12 34 GLY B O 1
ATOM 1784 N N . PHE B 1 35 ? -2.529 8.93 16.188 1 88.25 35 PHE B N 1
ATOM 1785 C CA . PHE B 1 35 ? -3.092 10.164 15.656 1 88.25 35 PHE B CA 1
ATOM 1786 C C . PHE B 1 35 ? -4.18 10.703 16.578 1 88.25 35 PHE B C 1
ATOM 1788 O O . PHE B 1 35 ? -4.941 9.93 17.172 1 88.25 35 PHE B O 1
ATOM 1795 N N . LYS B 1 36 ? -4.145 12 16.734 1 83.94 36 LYS B N 1
ATOM 1796 C CA . LYS B 1 36 ? -5.23 12.719 17.391 1 83.94 36 LYS B CA 1
ATOM 1797 C C . LYS B 1 36 ? -5.766 13.844 16.5 1 83.94 36 LYS B C 1
ATOM 1799 O O . LYS B 1 36 ? -4.992 14.57 15.875 1 83.94 36 LYS B O 1
ATOM 1804 N N . HIS B 1 37 ? -7.047 13.773 16.344 1 77.25 37 HIS B N 1
ATOM 1805 C CA . HIS B 1 37 ? -7.605 14.734 15.406 1 77.25 37 HIS B CA 1
ATOM 1806 C C . HIS B 1 37 ? -8.359 15.844 16.125 1 77.25 37 HIS B C 1
ATOM 1808 O O . HIS B 1 37 ? -8.875 15.633 17.234 1 77.25 37 HIS B O 1
ATOM 1814 N N . LYS B 1 38 ? -8.219 17.016 15.594 1 76.94 38 LYS B N 1
ATOM 1815 C CA . LYS B 1 38 ? -9.094 18.141 15.906 1 76.94 38 LYS B CA 1
ATOM 1816 C C . LYS B 1 38 ? -9.734 18.703 14.648 1 76.94 38 LYS B C 1
ATOM 1818 O O . LYS B 1 38 ? -9.039 19.047 13.688 1 76.94 38 LYS B O 1
ATOM 1823 N N . VAL B 1 39 ? -11.078 18.547 14.648 1 73.56 39 VAL B N 1
ATOM 1824 C CA . VAL B 1 39 ? -11.812 19.031 13.492 1 73.56 39 VAL B CA 1
ATOM 1825 C C . VAL B 1 39 ? -12.227 20.484 13.719 1 73.56 39 VAL B C 1
ATOM 1827 O O . VAL B 1 39 ? -12.703 20.844 14.797 1 73.56 39 VAL B O 1
ATOM 1830 N N . THR B 1 40 ? -11.742 21.281 12.703 1 69.25 40 THR B N 1
ATOM 1831 C CA . THR B 1 40 ? -12.125 22.688 12.781 1 69.25 40 THR B CA 1
ATOM 1832 C C . THR B 1 40 ? -12.867 23.109 11.523 1 69.25 40 THR B C 1
ATOM 1834 O O . THR B 1 40 ? -12.852 22.406 10.516 1 69.25 40 THR B O 1
ATOM 1837 N N . ASP B 1 41 ? -13.5 24.359 11.453 1 68.88 41 ASP B N 1
ATOM 1838 C CA . ASP B 1 41 ? -13.992 25.109 10.305 1 68.88 41 ASP B CA 1
ATOM 1839 C C . ASP B 1 41 ? -15.031 24.297 9.516 1 68.88 41 ASP B C 1
ATOM 1841 O O . ASP B 1 41 ? -14.906 24.141 8.305 1 68.88 41 ASP B O 1
ATOM 1845 N N . ASN B 1 42 ? -15.984 23.797 10.023 1 74.75 42 ASN B N 1
ATOM 1846 C CA . ASN B 1 42 ? -17.094 23.125 9.352 1 74.75 42 ASN B CA 1
ATOM 1847 C C . ASN B 1 42 ? -16.594 21.953 8.492 1 74.75 42 ASN B C 1
ATOM 1849 O O . ASN B 1 42 ? -16.938 21.859 7.312 1 74.75 42 ASN B O 1
ATOM 1853 N N . LEU B 1 43 ? -15.727 21.281 8.758 1 83.5 43 LEU B N 1
ATOM 1854 C CA . LEU B 1 43 ? -15.234 20.031 8.18 1 83.5 43 LEU B CA 1
ATOM 1855 C C . LEU B 1 43 ? -14.211 20.312 7.086 1 83.5 43 LEU B C 1
ATOM 1857 O O . LEU B 1 43 ? -13.547 19.391 6.602 1 83.5 43 LEU B O 1
ATOM 1861 N N . GLN B 1 44 ? -14.109 21.562 6.652 1 88.81 44 GLN B N 1
ATOM 1862 C CA . GLN B 1 44 ? -13.281 21.875 5.496 1 88.81 44 GLN B CA 1
ATOM 1863 C C . GLN B 1 44 ? -11.797 21.75 5.828 1 88.81 44 GLN B C 1
ATOM 1865 O O . GLN B 1 44 ? -10.961 21.641 4.93 1 88.81 44 GLN B O 1
ATOM 1870 N N . ARG B 1 45 ? -11.5 21.875 7.055 1 92.25 45 ARG B N 1
ATOM 1871 C CA . ARG B 1 45 ? -10.109 21.766 7.484 1 92.25 45 ARG B CA 1
ATOM 1872 C C . ARG B 1 45 ? -9.984 20.922 8.75 1 92.25 45 ARG B C 1
ATOM 1874 O O . ARG B 1 45 ? -10.727 21.125 9.711 1 92.25 45 ARG B O 1
ATOM 1881 N N . TRP B 1 46 ? -9.109 19.938 8.641 1 93.44 46 TRP B N 1
ATOM 1882 C CA . TRP B 1 46 ? -8.75 19.141 9.805 1 93.44 46 TRP B CA 1
ATOM 1883 C C . TRP B 1 46 ? -7.312 19.406 10.234 1 93.44 46 TRP B C 1
ATOM 1885 O O . TRP B 1 46 ? -6.426 19.562 9.383 1 93.44 46 TRP B O 1
ATOM 1895 N N . VAL B 1 47 ? -7.098 19.547 11.539 1 93.69 47 VAL B N 1
ATOM 1896 C CA . VAL B 1 47 ? -5.754 19.547 12.109 1 93.69 47 VAL B CA 1
ATOM 1897 C C . VAL B 1 47 ? -5.52 18.266 12.898 1 93.69 47 VAL B C 1
ATOM 1899 O O . VAL B 1 47 ? -6.289 17.938 13.805 1 93.69 47 VAL B O 1
ATOM 1902 N N . ILE B 1 48 ? -4.477 17.578 12.508 1 94.12 48 ILE B N 1
ATOM 1903 C CA . ILE B 1 48 ? -4.246 16.25 13.062 1 94.12 48 ILE B CA 1
ATOM 1904 C C . ILE B 1 48 ? -2.855 16.188 13.688 1 94.12 48 ILE B C 1
ATOM 1906 O O . ILE B 1 48 ? -1.866 16.562 13.055 1 94.12 48 ILE B O 1
ATOM 1910 N N . GLU B 1 49 ? -2.811 15.75 14.875 1 94.94 49 GLU B N 1
ATOM 1911 C CA . GLU B 1 49 ? -1.54 15.523 15.562 1 94.94 49 GLU B CA 1
ATOM 1912 C C . GLU B 1 49 ? -1.031 14.102 15.305 1 94.94 49 GLU B C 1
ATOM 1914 O O . GLU B 1 49 ? -1.804 13.141 15.352 1 94.94 49 GLU B O 1
ATOM 1919 N N . VAL B 1 50 ? 0.23 14 15.031 1 95.19 50 VAL B N 1
ATOM 1920 C CA . VAL B 1 50 ? 0.833 12.695 14.781 1 95.19 50 VAL B CA 1
ATOM 1921 C C . VAL B 1 50 ? 2.07 12.523 15.656 1 95.19 50 VAL B C 1
ATOM 1923 O O . VAL B 1 50 ? 2.877 13.445 15.797 1 95.19 50 VAL B O 1
ATOM 1926 N N . ILE B 1 51 ? 2.146 11.367 16.234 1 94.88 51 ILE B N 1
ATOM 1927 C CA . ILE B 1 51 ? 3.314 11.008 17.031 1 94.88 51 ILE B CA 1
ATOM 1928 C C . ILE B 1 51 ? 4.172 10 16.281 1 94.88 51 ILE B C 1
ATOM 1930 O O . ILE B 1 51 ? 3.656 9.023 15.727 1 94.88 51 ILE B O 1
ATOM 1934 N N . GLY B 1 52 ? 5.422 10.242 16.25 1 94.94 52 GLY B N 1
ATOM 1935 C CA . GLY B 1 52 ? 6.336 9.32 15.578 1 94.94 52 GLY B CA 1
ATOM 1936 C C . GLY B 1 52 ? 6.305 7.922 16.156 1 94.94 52 GLY B C 1
ATOM 1937 O O . GLY B 1 52 ? 6.188 7.754 17.375 1 94.94 52 GLY B O 1
ATOM 1938 N N . ALA B 1 53 ? 6.477 6.949 15.312 1 91.81 53 ALA B N 1
ATOM 1939 C CA . ALA B 1 53 ? 6.41 5.547 15.727 1 91.81 53 ALA B CA 1
ATOM 1940 C C . ALA B 1 53 ? 7.641 5.152 16.531 1 91.81 53 ALA B C 1
ATOM 1942 O O . ALA B 1 53 ? 8.742 5.645 16.281 1 91.81 53 ALA B O 1
ATOM 1943 N N . PRO B 1 54 ? 7.438 4.227 17.469 1 88.69 54 PRO B N 1
ATOM 1944 C CA . PRO B 1 54 ? 8.594 3.734 18.219 1 88.69 54 PRO B CA 1
ATOM 1945 C C . PRO B 1 54 ? 9.641 3.07 17.328 1 88.69 54 PRO B C 1
ATOM 1947 O O . PRO B 1 54 ? 9.289 2.426 16.344 1 88.69 54 PRO B O 1
ATOM 1950 N N . GLY B 1 55 ? 10.883 3.223 17.672 1 90.62 55 GLY B N 1
ATOM 1951 C CA . GLY B 1 55 ? 11.953 2.555 16.953 1 90.62 55 GLY B CA 1
ATOM 1952 C C . GLY B 1 55 ? 12.359 3.287 15.688 1 90.62 55 GLY B C 1
ATOM 1953 O O . GLY B 1 55 ? 13.102 2.746 14.859 1 90.62 55 GLY B O 1
ATOM 1954 N N . THR B 1 56 ? 11.812 4.43 15.477 1 94.19 56 THR B N 1
ATOM 1955 C CA . THR B 1 56 ? 12.164 5.23 14.305 1 94.19 56 THR B CA 1
ATOM 1956 C C . THR B 1 56 ? 12.914 6.492 14.719 1 94.19 56 THR B C 1
ATOM 1958 O O . THR B 1 56 ? 13.031 6.793 15.906 1 94.19 56 THR B O 1
ATOM 1961 N N . LEU B 1 57 ? 13.414 7.258 13.719 1 97.12 57 LEU B N 1
ATOM 1962 C CA . LEU B 1 57 ? 14.125 8.508 13.969 1 97.12 57 LEU B CA 1
ATOM 1963 C C . LEU B 1 57 ? 13.203 9.547 14.586 1 97.12 57 LEU B C 1
ATOM 1965 O O . LEU B 1 57 ? 13.664 10.539 15.156 1 97.12 57 LEU B O 1
ATOM 1969 N N . TYR B 1 58 ? 11.961 9.289 14.508 1 97.25 58 TYR B N 1
ATOM 1970 C CA . TYR B 1 58 ? 10.977 10.297 14.891 1 97.25 58 TYR B CA 1
ATOM 1971 C C . TYR B 1 58 ? 10.227 9.875 16.141 1 97.25 58 TYR B C 1
ATOM 1973 O O . TYR B 1 58 ? 9.195 10.453 16.484 1 97.25 58 TYR B O 1
ATOM 1981 N N . ALA B 1 59 ? 10.75 8.859 16.812 1 95.19 59 ALA B N 1
ATOM 1982 C CA . ALA B 1 59 ? 10.086 8.305 18 1 95.19 59 ALA B CA 1
ATOM 1983 C C . ALA B 1 59 ? 9.836 9.391 19.047 1 95.19 59 ALA B C 1
ATOM 1985 O O . ALA B 1 59 ? 10.727 10.188 19.344 1 95.19 59 ALA B O 1
ATOM 1986 N N . SER B 1 60 ? 8.555 9.508 19.5 1 94.38 60 SER B N 1
ATOM 1987 C CA . SER B 1 60 ? 8.125 10.375 20.594 1 94.38 60 SER B CA 1
ATOM 1988 C C . SER B 1 60 ? 8.07 11.836 20.156 1 94.38 60 SER B C 1
ATOM 1990 O O . SER B 1 60 ? 7.84 12.727 20.969 1 94.38 60 SER B O 1
ATOM 1992 N N . GLU B 1 61 ? 8.383 12.078 18.938 1 96.69 61 GLU B N 1
ATOM 1993 C CA . GLU B 1 61 ? 8.188 13.422 18.406 1 96.69 61 GLU B CA 1
ATOM 1994 C C . GLU B 1 61 ? 6.742 13.633 17.969 1 96.69 61 GLU B C 1
ATOM 1996 O O . GLU B 1 61 ? 6.098 12.711 17.469 1 96.69 61 GLU B O 1
ATOM 2001 N N . THR B 1 62 ? 6.305 14.836 18.172 1 96.75 62 THR B N 1
ATOM 2002 C CA . THR B 1 62 ? 4.926 15.156 17.812 1 96.75 62 THR B CA 1
ATOM 2003 C C . THR B 1 62 ? 4.887 16.219 16.719 1 96.75 62 THR B C 1
ATOM 2005 O O . THR B 1 62 ? 5.621 17.219 16.781 1 96.75 62 THR B O 1
ATOM 2008 N N . TYR B 1 63 ? 4.066 16.016 15.758 1 97.44 63 TYR B N 1
ATOM 2009 C CA . TYR B 1 63 ? 3.883 16.953 14.656 1 97.44 63 TYR B CA 1
ATOM 2010 C C . TYR B 1 63 ? 2.402 17.188 14.383 1 97.44 63 TYR B C 1
ATOM 2012 O O . TYR B 1 63 ? 1.546 16.469 14.898 1 97.44 63 TYR B O 1
ATOM 2020 N N . GLN B 1 64 ? 2.168 18.234 13.617 1 96.88 64 GLN B N 1
ATOM 2021 C CA . GLN B 1 64 ? 0.79 18.562 13.258 1 96.88 64 GLN B CA 1
ATOM 2022 C C . GLN B 1 64 ? 0.615 18.594 11.742 1 96.88 64 GLN B C 1
ATOM 2024 O O . GLN B 1 64 ? 1.451 19.156 11.023 1 96.88 64 GLN B O 1
ATOM 2029 N N . LEU B 1 65 ? -0.476 17.984 11.336 1 96.75 65 LEU B N 1
ATOM 2030 C CA . LEU B 1 65 ? -0.882 18 9.93 1 96.75 65 LEU B CA 1
ATOM 2031 C C . LEU B 1 65 ? -2.107 18.891 9.727 1 96.75 65 LEU B C 1
ATOM 2033 O O . LEU B 1 65 ? -3.029 18.875 10.547 1 96.75 65 LEU B O 1
ATOM 2037 N N . GLN B 1 66 ? -2.029 19.656 8.703 1 95.69 66 GLN B N 1
ATOM 2038 C CA . GLN B 1 66 ? -3.211 20.359 8.227 1 95.69 66 GLN B CA 1
ATOM 2039 C C . GLN B 1 66 ? -3.777 19.719 6.969 1 95.69 66 GLN B C 1
ATOM 2041 O O . GLN B 1 66 ? -3.055 19.531 5.988 1 95.69 66 GLN B O 1
ATOM 2046 N N . VAL B 1 67 ? -5.051 19.359 7.012 1 95.69 67 VAL B N 1
ATOM 2047 C CA . VAL B 1 67 ? -5.742 18.75 5.883 1 95.69 67 VAL B CA 1
ATOM 2048 C C . VAL B 1 67 ? -6.824 19.688 5.363 1 95.69 67 VAL B C 1
ATOM 2050 O O . VAL B 1 67 ? -7.777 20 6.078 1 95.69 67 VAL B O 1
ATOM 2053 N N . ASP B 1 68 ? -6.668 20.156 4.102 1 94.88 68 ASP B N 1
ATOM 2054 C CA . ASP B 1 68 ? -7.66 21 3.445 1 94.88 68 ASP B CA 1
ATOM 2055 C C . ASP B 1 68 ? -8.398 20.234 2.35 1 94.88 68 ASP B C 1
ATOM 2057 O O . ASP B 1 68 ? -7.766 19.672 1.448 1 94.88 68 ASP B O 1
ATOM 2061 N N . PHE B 1 69 ? -9.719 20.328 2.445 1 95.31 69 PHE B N 1
ATOM 2062 C CA . PHE B 1 69 ? -10.516 19.547 1.513 1 95.31 69 PHE B CA 1
ATOM 2063 C C . PHE B 1 69 ? -11.039 20.422 0.379 1 95.31 69 PHE B C 1
ATOM 2065 O O . PHE B 1 69 ? -11.586 21.5 0.622 1 95.31 69 PHE B O 1
ATOM 2072 N N . PRO B 1 70 ? -10.773 19.938 -0.833 1 95.5 70 PRO B N 1
ATOM 2073 C CA . PRO B 1 70 ? -11.32 20.672 -1.972 1 95.5 70 PRO B CA 1
ATOM 2074 C C . PRO B 1 70 ? -12.836 20.531 -2.094 1 95.5 70 PRO B C 1
ATOM 2076 O O . PRO B 1 70 ? -13.438 19.688 -1.41 1 95.5 70 PRO B O 1
ATOM 2079 N N . GLU B 1 71 ? -13.375 21.234 -2.924 1 95.06 71 GLU B N 1
ATOM 2080 C CA . GLU B 1 71 ? -14.82 21.297 -3.115 1 95.06 71 GLU B CA 1
ATOM 2081 C C . GLU B 1 71 ? -15.375 19.922 -3.512 1 95.06 71 GLU B C 1
ATOM 2083 O O . GLU B 1 71 ? -16.453 19.531 -3.057 1 95.06 71 GLU B O 1
ATOM 2088 N N . HIS B 1 72 ? -14.641 19.188 -4.301 1 96.31 72 HIS B N 1
ATOM 2089 C CA . HIS B 1 72 ? -15.164 17.938 -4.855 1 96.31 72 HIS B CA 1
ATOM 2090 C C . HIS B 1 72 ? -14.484 16.719 -4.234 1 96.31 72 HIS B C 1
ATOM 2092 O O . HIS B 1 72 ? -14.336 15.688 -4.887 1 96.31 72 HIS B O 1
ATOM 2098 N N . TYR B 1 73 ? -14.086 16.922 -3.023 1 96.69 73 TYR B N 1
ATOM 2099 C CA . TYR B 1 73 ? -13.641 15.75 -2.283 1 96.69 73 TYR B CA 1
ATOM 2100 C C . TYR B 1 73 ? -14.742 14.703 -2.205 1 96.69 73 TYR B C 1
ATOM 2102 O O . TYR B 1 73 ? -15.898 15.023 -1.928 1 96.69 73 TYR B O 1
ATOM 2110 N N . PRO B 1 74 ? -14.359 13.414 -2.488 1 97.38 74 PRO B N 1
ATOM 2111 C CA . PRO B 1 74 ? -13.055 12.758 -2.646 1 97.38 74 PRO B CA 1
ATOM 2112 C C . PRO B 1 74 ? -12.672 12.555 -4.109 1 97.38 74 PRO B C 1
ATOM 2114 O O . PRO B 1 74 ? -11.766 11.773 -4.414 1 97.38 74 PRO B O 1
ATOM 2117 N N . MET B 1 75 ? -13.352 13.242 -5.031 1 97.12 75 MET B N 1
ATOM 2118 C CA . MET B 1 75 ? -12.969 13.125 -6.438 1 97.12 75 MET B CA 1
ATOM 2119 C C . MET B 1 75 ? -11.602 13.75 -6.684 1 97.12 75 MET B C 1
ATOM 2121 O O . MET B 1 75 ? -10.898 13.383 -7.629 1 97.12 75 MET B O 1
ATOM 2125 N N . GLU B 1 76 ? -11.297 14.695 -5.781 1 95.94 76 GLU B N 1
ATOM 2126 C CA . GLU B 1 76 ? -9.977 15.32 -5.742 1 95.94 76 GLU B CA 1
ATOM 2127 C C . GLU B 1 76 ? -9.273 15.047 -4.414 1 95.94 76 GLU B C 1
ATOM 2129 O O . GLU B 1 76 ? -9.922 14.969 -3.367 1 95.94 76 GLU B O 1
ATOM 2134 N N . ALA B 1 77 ? -7.949 14.969 -4.547 1 96.75 77 ALA B N 1
ATOM 2135 C CA . ALA B 1 77 ? -7.172 14.711 -3.338 1 96.75 77 ALA B CA 1
ATOM 2136 C C . ALA B 1 77 ? -7.207 15.906 -2.395 1 96.75 77 ALA B C 1
ATOM 2138 O O . ALA B 1 77 ? -7.262 17.062 -2.84 1 96.75 77 ALA B O 1
ATOM 2139 N N . PRO B 1 78 ? -7.223 15.688 -1.067 1 96.81 78 PRO B N 1
ATOM 2140 C CA . PRO B 1 78 ? -7.023 16.797 -0.129 1 96.81 78 PRO B CA 1
ATOM 2141 C C . PRO B 1 78 ? -5.605 17.359 -0.168 1 96.81 78 PRO B C 1
ATOM 2143 O O . PRO B 1 78 ? -4.68 16.672 -0.61 1 96.81 78 PRO B O 1
ATOM 2146 N N . GLN B 1 79 ? -5.508 18.578 0.202 1 95 79 GLN B N 1
ATOM 2147 C CA . GLN B 1 79 ? -4.184 19.156 0.428 1 95 79 GLN B CA 1
ATOM 2148 C C . GLN B 1 79 ? -3.721 18.922 1.863 1 95 79 GLN B C 1
ATOM 2150 O O . GLN B 1 79 ? -4.406 19.297 2.812 1 95 79 GLN B O 1
ATOM 2155 N N . VAL B 1 80 ? -2.576 18.266 1.98 1 97.19 80 VAL B N 1
ATOM 2156 C CA . VAL B 1 80 ? -2.072 17.953 3.312 1 97.19 80 VAL B CA 1
ATOM 2157 C C . VAL B 1 80 ? -0.662 18.516 3.479 1 97.19 80 VAL B C 1
ATOM 2159 O O . VAL B 1 80 ? 0.2 18.297 2.623 1 97.19 80 VAL B O 1
ATOM 2162 N N . ILE B 1 81 ? -0.435 19.281 4.535 1 96.94 81 ILE B N 1
ATOM 2163 C CA . ILE B 1 81 ? 0.893 19.812 4.82 1 96.94 81 ILE B CA 1
ATOM 2164 C C . ILE B 1 81 ? 1.217 19.625 6.301 1 96.94 81 ILE B C 1
ATOM 2166 O O . ILE B 1 81 ? 0.312 19.516 7.129 1 96.94 81 ILE B O 1
ATOM 2170 N N . PHE B 1 82 ? 2.477 19.562 6.574 1 97.94 82 PHE B N 1
ATOM 2171 C CA . PHE B 1 82 ? 2.902 19.688 7.965 1 97.94 82 PHE B CA 1
ATOM 2172 C C . PHE B 1 82 ? 2.875 21.141 8.414 1 97.94 82 PHE B C 1
ATOM 2174 O O . PHE B 1 82 ? 3.371 22.016 7.703 1 97.94 82 PHE B O 1
ATOM 2181 N N . LEU B 1 83 ? 2.283 21.375 9.547 1 97.12 83 LEU B N 1
ATOM 2182 C CA . LEU B 1 83 ? 2.404 22.703 10.148 1 97.12 83 LEU B CA 1
ATOM 2183 C C . LEU B 1 83 ? 3.779 22.891 10.781 1 97.12 83 LEU B C 1
ATOM 2185 O O . LEU B 1 83 ? 4.477 21.906 11.062 1 97.12 83 LEU B O 1
ATOM 2189 N N . HIS B 1 84 ? 4.16 24.094 11 1 96.62 84 HIS B N 1
ATOM 2190 C CA . HIS B 1 84 ? 5.469 24.391 11.578 1 96.62 84 HIS B CA 1
ATOM 2191 C C . HIS B 1 84 ? 5.531 23.984 13.047 1 96.62 84 HIS B C 1
ATOM 2193 O O . HIS B 1 84 ? 4.586 24.234 13.797 1 96.62 84 HIS B O 1
ATOM 2199 N N . PRO B 1 85 ? 6.664 23.422 13.43 1 96.38 85 PRO B N 1
ATOM 2200 C CA . PRO B 1 85 ? 7.855 22.984 12.703 1 96.38 85 PRO B CA 1
ATOM 2201 C C . PRO B 1 85 ? 7.652 21.656 11.992 1 96.38 85 PRO B C 1
ATOM 2203 O O . PRO B 1 85 ? 7.27 20.656 12.617 1 96.38 85 PRO B O 1
ATOM 2206 N N . ALA B 1 86 ? 7.984 21.641 10.711 1 97.69 86 ALA B N 1
ATOM 2207 C CA . ALA B 1 86 ? 7.867 20.422 9.922 1 97.69 86 ALA B CA 1
ATOM 2208 C C . ALA B 1 86 ? 9.047 19.484 10.18 1 97.69 86 ALA B C 1
ATOM 2210 O O . ALA B 1 86 ? 10.188 19.938 10.32 1 97.69 86 ALA B O 1
ATOM 2211 N N . PRO B 1 87 ? 8.781 18.172 10.211 1 98.44 87 PRO B N 1
ATOM 2212 C CA . PRO B 1 87 ? 9.891 17.234 10.422 1 98.44 87 PRO B CA 1
ATOM 2213 C C . PRO B 1 87 ? 10.93 17.297 9.305 1 98.44 87 PRO B C 1
ATOM 2215 O O . PRO B 1 87 ? 10.578 17.5 8.141 1 98.44 87 PRO B O 1
ATOM 2218 N N . LEU B 1 88 ? 12.195 17.141 9.711 1 98.5 88 LEU B N 1
ATOM 2219 C CA . LEU B 1 88 ? 13.25 16.953 8.719 1 98.5 88 LEU B CA 1
ATOM 2220 C C . LEU B 1 88 ? 13.148 15.594 8.055 1 98.5 88 LEU B C 1
ATOM 2222 O O . LEU B 1 88 ? 13.352 14.562 8.695 1 98.5 88 LEU B O 1
ATOM 2226 N N . HIS B 1 89 ? 12.898 15.562 6.809 1 98 89 HIS B N 1
ATOM 2227 C CA . HIS B 1 89 ? 12.711 14.344 6.031 1 98 89 HIS B CA 1
ATOM 2228 C C . HIS B 1 89 ? 12.961 14.594 4.547 1 98 89 HIS B C 1
ATOM 2230 O O . HIS B 1 89 ? 12.57 15.641 4.016 1 98 89 HIS B O 1
ATOM 2236 N N . PRO B 1 90 ? 13.5 13.672 3.824 1 97.31 90 PRO B N 1
ATOM 2237 C CA . PRO B 1 90 ? 13.844 13.875 2.416 1 97.31 90 PRO B CA 1
ATOM 2238 C C . PRO B 1 90 ? 12.625 14.125 1.536 1 97.31 90 PRO B C 1
ATOM 2240 O O . PRO B 1 90 ? 12.766 14.562 0.39 1 97.31 90 PRO B O 1
ATOM 2243 N N . HIS B 1 91 ? 11.438 13.859 2.025 1 97.06 91 HIS B N 1
ATOM 2244 C CA . HIS B 1 91 ? 10.227 14.055 1.24 1 97.06 91 HIS B CA 1
ATOM 2245 C C . HIS B 1 91 ? 9.32 15.102 1.882 1 97.06 91 HIS B C 1
ATOM 2247 O O . HIS B 1 91 ? 8.117 15.141 1.607 1 97.06 91 HIS B O 1
ATOM 2253 N N . ILE B 1 92 ? 9.852 15.867 2.744 1 97 92 ILE B N 1
ATOM 2254 C CA . ILE B 1 92 ? 9.094 16.938 3.383 1 97 92 ILE B CA 1
ATOM 2255 C C . ILE B 1 92 ? 9.859 18.25 3.262 1 97 92 ILE B C 1
ATOM 2257 O O . ILE B 1 92 ? 10.977 18.375 3.775 1 97 92 ILE B O 1
ATOM 2261 N N . TYR B 1 93 ? 9.203 19.172 2.617 1 95.88 93 TYR B N 1
ATOM 2262 C CA . TYR B 1 93 ? 9.82 20.484 2.436 1 95.88 93 TYR B CA 1
ATOM 2263 C C . TYR B 1 93 ? 9.695 21.328 3.697 1 95.88 93 TYR B C 1
ATOM 2265 O O . TYR B 1 93 ? 8.852 21.047 4.555 1 95.88 93 TYR B O 1
ATOM 2273 N N . SER B 1 94 ? 10.5 22.391 3.748 1 96.19 94 SER B N 1
ATOM 2274 C CA . SER B 1 94 ? 10.547 23.219 4.945 1 96.19 94 SER B CA 1
ATOM 2275 C C . SER B 1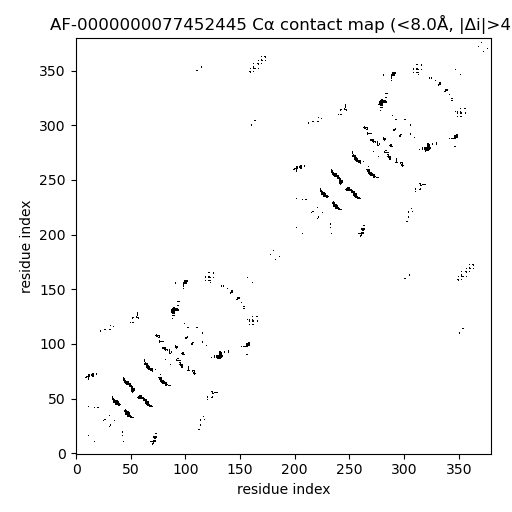 94 ? 9.258 24.016 5.121 1 96.19 94 SER B C 1
ATOM 2277 O O . SER B 1 94 ? 8.93 24.453 6.227 1 96.19 94 SER B O 1
ATOM 2279 N N . ASN B 1 95 ? 8.555 24.219 4.023 1 94.5 95 ASN B N 1
ATOM 2280 C CA . ASN B 1 95 ? 7.277 24.906 4.125 1 94.5 95 ASN B CA 1
ATOM 2281 C C . ASN B 1 95 ? 6.141 23.953 4.465 1 94.5 95 ASN B C 1
ATOM 2283 O O . ASN B 1 95 ? 4.969 24.344 4.453 1 94.5 95 ASN B O 1
ATOM 2287 N N . GLY B 1 96 ? 6.453 22.656 4.633 1 96.38 96 GLY B N 1
ATOM 2288 C CA . GLY B 1 96 ? 5.473 21.703 5.113 1 96.38 96 GLY B CA 1
ATOM 2289 C C . GLY B 1 96 ? 4.918 20.812 4.012 1 96.38 96 GLY B C 1
ATOM 2290 O O . GLY B 1 96 ? 4.23 19.828 4.289 1 96.38 96 GLY B O 1
ATOM 2291 N N . HIS B 1 97 ? 5.191 21.078 2.779 1 95.38 97 HIS B N 1
ATOM 2292 C CA . HIS B 1 97 ? 4.676 20.281 1.67 1 95.38 97 HIS B CA 1
ATOM 2293 C C . HIS B 1 97 ? 5.254 18.875 1.689 1 95.38 97 HIS B C 1
ATOM 2295 O O . HIS B 1 97 ? 6.438 18.688 1.982 1 95.38 97 HIS B O 1
ATOM 2301 N N . ILE B 1 98 ? 4.426 17.953 1.355 1 96.62 98 ILE B N 1
ATOM 2302 C CA . ILE B 1 98 ? 4.805 16.547 1.44 1 96.62 98 ILE B CA 1
ATOM 2303 C C . ILE B 1 98 ? 4.863 15.945 0.04 1 96.62 98 ILE B C 1
ATOM 2305 O O . ILE B 1 98 ? 3.912 16.078 -0.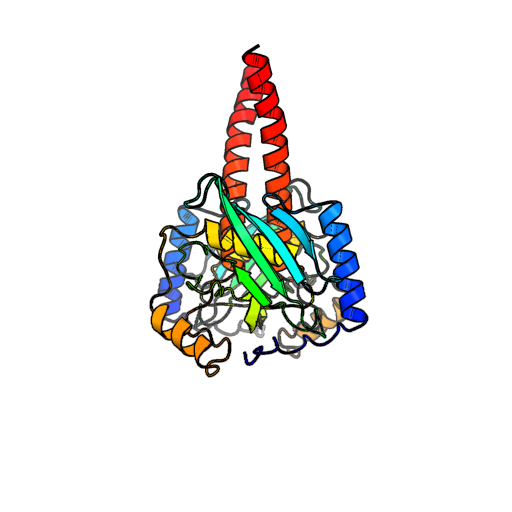737 1 96.62 98 ILE B O 1
ATOM 2309 N N . CYS B 1 99 ? 5.945 15.297 -0.247 1 95.69 99 CYS B N 1
ATOM 2310 C CA . CYS B 1 99 ? 6.102 14.633 -1.536 1 95.69 99 CYS B CA 1
ATOM 2311 C C . CYS B 1 99 ? 5.742 13.148 -1.433 1 95.69 99 CYS B C 1
ATOM 2313 O O . CYS B 1 99 ? 6.605 12.289 -1.577 1 95.69 99 CYS B O 1
ATOM 2315 N N . LEU B 1 100 ? 4.496 12.906 -1.27 1 96.19 100 LEU B N 1
ATOM 2316 C CA . LEU B 1 100 ? 3.885 11.586 -1.188 1 96.19 100 LEU B CA 1
ATOM 2317 C C . LEU B 1 100 ? 2.967 11.336 -2.379 1 96.19 100 LEU B C 1
ATOM 2319 O O . LEU B 1 100 ? 2.156 12.195 -2.734 1 96.19 100 LEU B O 1
ATOM 2323 N N . ASP B 1 101 ? 3.029 10.195 -2.973 1 95.31 101 ASP B N 1
ATOM 2324 C CA . ASP B 1 101 ? 2.396 9.938 -4.262 1 95.31 101 ASP B CA 1
ATOM 2325 C C . ASP B 1 101 ? 0.877 10.047 -4.164 1 95.31 101 ASP B C 1
ATOM 2327 O O . ASP B 1 101 ? 0.231 10.602 -5.055 1 95.31 101 ASP B O 1
ATOM 2331 N N . ILE B 1 102 ? 0.278 9.57 -3.084 1 96.31 102 ILE B N 1
ATOM 2332 C CA . ILE B 1 102 ? -1.175 9.484 -2.984 1 96.31 102 ILE B CA 1
ATOM 2333 C C . ILE B 1 102 ? -1.76 10.883 -2.787 1 96.31 102 ILE B C 1
ATOM 2335 O O . ILE B 1 102 ? -2.975 11.07 -2.873 1 96.31 102 ILE B O 1
ATOM 2339 N N . LEU B 1 103 ? -0.966 11.836 -2.52 1 96.12 103 LEU B N 1
ATOM 2340 C CA . LEU B 1 103 ? -1.447 13.203 -2.42 1 96.12 103 LEU B CA 1
ATOM 2341 C C . LEU B 1 103 ? -1.511 13.859 -3.797 1 96.12 103 LEU B C 1
ATOM 2343 O O . LEU B 1 103 ? -2.012 14.977 -3.934 1 96.12 103 LEU B O 1
ATOM 2347 N N . TYR B 1 104 ? -1.041 13.133 -4.828 1 92.25 104 TYR B N 1
ATOM 2348 C CA . TYR B 1 104 ? -0.972 13.664 -6.184 1 92.25 104 TYR B CA 1
ATOM 2349 C C . TYR B 1 104 ? -1.482 12.648 -7.195 1 92.25 104 TYR B C 1
ATOM 2351 O O . TYR B 1 104 ? -2.672 12.328 -7.215 1 92.25 104 TYR B O 1
ATOM 2359 N N . ASP B 1 105 ? -0.587 11.945 -7.867 1 89.25 105 ASP B N 1
ATOM 2360 C CA . ASP B 1 105 ? -0.917 11.148 -9.047 1 89.25 105 ASP B CA 1
ATOM 2361 C C . ASP B 1 105 ? -1.534 9.812 -8.641 1 89.25 105 ASP B C 1
ATOM 2363 O O . ASP B 1 105 ? -2.281 9.203 -9.414 1 89.25 105 ASP B O 1
ATOM 2367 N N . SER B 1 106 ? -1.29 9.422 -7.414 1 92.56 106 SER B N 1
ATOM 2368 C CA . SER B 1 106 ? -1.739 8.086 -7.02 1 92.56 106 SER B CA 1
ATOM 2369 C C . SER B 1 106 ? -2.961 8.164 -6.109 1 92.56 106 SER B C 1
ATOM 2371 O O . SER B 1 106 ? -3.328 7.176 -5.477 1 92.56 106 SER B O 1
ATOM 2373 N N . TRP B 1 107 ? -3.637 9.273 -6.129 1 95.31 107 TRP B N 1
ATOM 2374 C CA . TRP B 1 107 ? -4.848 9.422 -5.328 1 95.31 107 TRP B CA 1
ATOM 2375 C C . TRP B 1 107 ? -6 8.625 -5.93 1 95.31 107 TRP B C 1
ATOM 2377 O O . TRP B 1 107 ? -6.109 8.508 -7.152 1 95.31 107 TRP B O 1
ATOM 2387 N N . SER B 1 108 ? -6.781 8.078 -5 1 93.75 108 SER B N 1
ATOM 2388 C CA . SER B 1 108 ? -8.039 7.453 -5.398 1 93.75 108 SER B CA 1
ATOM 2389 C C . SER B 1 108 ? -9.172 7.828 -4.453 1 93.75 108 SER B C 1
ATOM 2391 O O . SER B 1 108 ? -8.969 7.918 -3.238 1 93.75 108 SER B O 1
ATOM 2393 N N . PRO B 1 109 ? -10.391 8.016 -5.07 1 96.38 109 PRO B N 1
ATOM 2394 C CA . PRO B 1 109 ? -11.539 8.359 -4.223 1 96.38 109 PRO B CA 1
ATOM 2395 C C . PRO B 1 109 ? -11.812 7.316 -3.145 1 96.38 109 PRO B C 1
ATOM 2397 O O . PRO B 1 109 ? -12.531 7.59 -2.184 1 96.38 109 PRO B O 1
ATOM 2400 N N . ALA B 1 110 ? -11.273 6.152 -3.311 1 94.12 110 ALA B N 1
ATOM 2401 C CA . ALA B 1 110 ? -11.492 5.098 -2.326 1 94.12 110 ALA B CA 1
ATOM 2402 C C . ALA B 1 110 ? -10.656 5.336 -1.071 1 94.12 110 ALA B C 1
ATOM 2404 O O . ALA B 1 110 ? -10.906 4.734 -0.026 1 94.12 110 ALA B O 1
ATOM 2405 N N . MET B 1 111 ? -9.688 6.164 -1.134 1 96.44 111 MET B N 1
ATOM 2406 C CA . MET B 1 111 ? -8.82 6.449 0.004 1 96.44 111 MET B CA 1
ATOM 2407 C C . MET B 1 111 ? -9.508 7.387 0.992 1 96.44 111 MET B C 1
ATOM 2409 O O . MET B 1 111 ? -10.508 8.023 0.657 1 96.44 111 MET B O 1
ATOM 2413 N N . THR B 1 112 ? -9.016 7.426 2.225 1 95.94 112 THR B N 1
ATOM 2414 C CA . THR B 1 112 ? -9.594 8.227 3.297 1 95.94 112 THR B CA 1
ATOM 2415 C C . THR B 1 112 ? -8.523 9.07 3.979 1 95.94 112 THR B C 1
ATOM 2417 O O . THR B 1 112 ? -7.332 8.914 3.699 1 95.94 112 THR B O 1
ATOM 2420 N N . VAL B 1 113 ? -8.914 9.945 4.902 1 95.44 113 VAL B N 1
ATOM 2421 C CA . VAL B 1 113 ? -7.984 10.734 5.707 1 95.44 113 VAL B CA 1
ATOM 2422 C C . VAL B 1 113 ? -7.125 9.805 6.562 1 95.44 113 VAL B C 1
ATOM 2424 O O . VAL B 1 113 ? -5.922 10.031 6.715 1 95.44 113 VAL B O 1
ATOM 2427 N N . SER B 1 114 ? -7.75 8.805 7.031 1 94.38 114 SER B N 1
ATOM 2428 C CA . SER B 1 114 ? -7.02 7.836 7.84 1 94.38 114 SER B CA 1
ATOM 2429 C C . SER B 1 114 ? -5.91 7.168 7.035 1 94.38 114 SER B C 1
ATOM 2431 O O . SER B 1 114 ? -4.777 7.059 7.504 1 94.38 114 SER B O 1
ATOM 2433 N N . SER B 1 115 ? -6.25 6.719 5.832 1 95.62 115 SER B N 1
ATOM 2434 C CA . SER B 1 115 ? -5.246 6.062 5.004 1 95.62 115 SER B CA 1
ATOM 2435 C C . SER B 1 115 ? -4.105 7.016 4.66 1 95.62 115 SER B C 1
ATOM 2437 O O . SER B 1 115 ? -2.947 6.602 4.578 1 95.62 115 SER B O 1
ATOM 2439 N N . VAL B 1 116 ? -4.445 8.289 4.461 1 97.12 116 VAL B N 1
ATOM 2440 C CA . VAL B 1 116 ? -3.436 9.305 4.18 1 97.12 116 VAL B CA 1
ATOM 2441 C C . VAL B 1 116 ? -2.516 9.469 5.387 1 97.12 116 VAL B C 1
ATOM 2443 O O . VAL B 1 116 ? -1.29 9.469 5.246 1 97.12 116 VAL B O 1
ATOM 2446 N N . CYS B 1 117 ? -3.107 9.516 6.527 1 95.94 117 CYS B N 1
ATOM 2447 C CA . CYS B 1 117 ? -2.35 9.68 7.762 1 95.94 117 CYS B CA 1
ATOM 2448 C C . CYS B 1 117 ? -1.416 8.5 7.988 1 95.94 117 CYS B C 1
ATOM 2450 O O . CYS B 1 117 ? -0.231 8.688 8.273 1 95.94 117 CYS B O 1
ATOM 2452 N N . ILE B 1 118 ? -1.901 7.348 7.812 1 95.38 118 ILE B N 1
ATOM 2453 C CA . ILE B 1 118 ? -1.11 6.133 8 1 95.38 118 ILE B CA 1
ATOM 2454 C C . ILE B 1 118 ? 0.035 6.102 6.992 1 95.38 118 ILE B C 1
ATOM 2456 O O . ILE B 1 118 ? 1.162 5.738 7.336 1 95.38 118 ILE B O 1
ATOM 2460 N N . SER B 1 119 ? -0.297 6.5 5.781 1 97.5 119 SER B N 1
ATOM 2461 C CA . SER B 1 119 ? 0.722 6.527 4.738 1 97.5 119 SER B CA 1
ATOM 2462 C C . SER B 1 119 ? 1.82 7.535 5.062 1 97.5 119 SER B C 1
ATOM 2464 O O . SER B 1 119 ? 3.002 7.27 4.824 1 97.5 119 SER B O 1
ATOM 2466 N N . ILE B 1 120 ? 1.426 8.664 5.574 1 97.62 120 ILE B N 1
ATOM 2467 C CA . ILE B 1 120 ? 2.395 9.688 5.949 1 97.62 120 ILE B CA 1
ATOM 2468 C C . ILE B 1 120 ? 3.268 9.172 7.09 1 97.62 120 ILE B C 1
ATOM 2470 O O . ILE B 1 120 ? 4.488 9.352 7.074 1 97.62 120 ILE B O 1
ATOM 2474 N N . LEU B 1 121 ? 2.676 8.578 8.078 1 96.56 121 LEU B N 1
ATOM 2475 C CA . LEU B 1 121 ? 3.445 8.023 9.188 1 96.56 121 LEU B CA 1
ATOM 2476 C C . LEU B 1 121 ? 4.398 6.938 8.695 1 96.56 121 LEU B C 1
ATOM 2478 O O . LEU B 1 121 ? 5.539 6.855 9.156 1 96.56 121 LEU B O 1
ATOM 2482 N N . SER B 1 122 ? 3.877 6.109 7.773 1 95.88 122 SER B N 1
ATOM 2483 C CA . SER B 1 122 ? 4.727 5.078 7.188 1 95.88 122 SER B CA 1
ATOM 2484 C C . SER B 1 122 ? 5.922 5.688 6.465 1 95.88 122 SER B C 1
ATOM 2486 O O . SER B 1 122 ? 7.039 5.176 6.562 1 95.88 122 SER B O 1
ATOM 2488 N N . MET B 1 123 ? 5.711 6.738 5.758 1 97 123 MET B N 1
ATOM 2489 C CA . MET B 1 123 ? 6.789 7.453 5.078 1 97 123 MET B CA 1
ATOM 2490 C C . MET B 1 123 ? 7.809 7.977 6.082 1 97 123 MET B C 1
ATOM 2492 O O . MET B 1 123 ? 9.008 7.758 5.926 1 97 123 MET B O 1
ATOM 2496 N N . LEU B 1 124 ? 7.324 8.656 7.117 1 97.25 124 LEU B N 1
ATOM 2497 C CA . LEU B 1 124 ? 8.188 9.188 8.164 1 97.25 124 LEU B CA 1
ATOM 2498 C C . LEU B 1 124 ? 9.062 8.086 8.766 1 97.25 124 LEU B C 1
ATOM 2500 O O . LEU B 1 124 ? 10.273 8.273 8.922 1 97.25 124 LEU B O 1
ATOM 2504 N N . SER B 1 125 ? 8.469 6.992 8.945 1 95.44 125 SER B N 1
ATOM 2505 C CA . SER B 1 125 ? 9.094 5.887 9.664 1 95.44 125 SER B CA 1
ATOM 2506 C C . SER B 1 125 ? 10.148 5.199 8.797 1 95.44 125 SER B C 1
ATOM 2508 O O . SER B 1 125 ? 11.016 4.496 9.32 1 95.44 125 SER B O 1
ATOM 2510 N N . SER B 1 126 ? 10.039 5.387 7.535 1 95 126 SER B N 1
ATOM 2511 C CA . SER B 1 126 ? 10.914 4.668 6.609 1 95 126 SER B CA 1
ATOM 2512 C C . SER B 1 126 ? 12.258 5.359 6.465 1 95 126 SER B C 1
ATOM 2514 O O . SER B 1 126 ? 13.219 4.773 5.957 1 95 126 SER B O 1
ATOM 2516 N N . SER B 1 127 ? 12.352 6.609 6.902 1 96.62 127 SER B N 1
ATOM 2517 C CA . SER B 1 127 ? 13.57 7.379 6.672 1 96.62 127 SER B CA 1
ATOM 2518 C C . SER B 1 127 ? 14.688 6.945 7.617 1 96.62 127 SER B C 1
ATOM 2520 O O . SER B 1 127 ? 14.445 6.691 8.797 1 96.62 127 SER B O 1
ATOM 2522 N N . THR B 1 128 ? 15.852 6.922 7.039 1 95.88 128 THR B N 1
ATOM 2523 C CA . THR B 1 128 ? 17.016 6.598 7.844 1 95.88 128 THR B CA 1
ATOM 2524 C C . THR B 1 128 ? 17.859 7.844 8.094 1 95.88 128 THR B C 1
ATOM 2526 O O . THR B 1 128 ? 18.891 7.781 8.789 1 95.88 128 THR B O 1
ATOM 2529 N N . VAL B 1 129 ? 17.453 8.961 7.547 1 97.25 129 VAL B N 1
ATOM 2530 C CA . VAL B 1 129 ? 18.172 10.219 7.73 1 97.25 129 VAL B CA 1
ATOM 2531 C C . VAL B 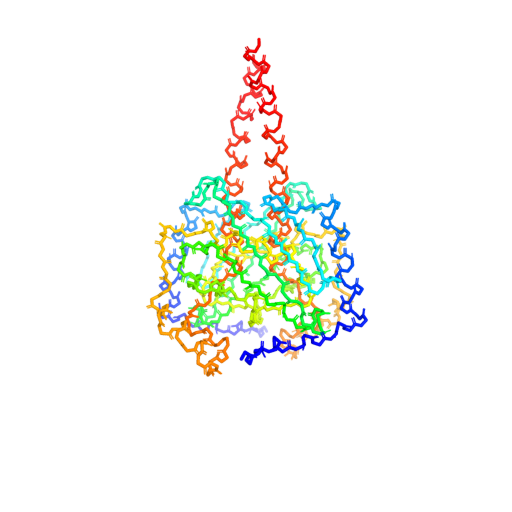1 129 ? 17.172 11.352 7.977 1 97.25 129 VAL B C 1
ATOM 2533 O O . VAL B 1 129 ? 16.016 11.273 7.559 1 97.25 129 VAL B O 1
ATOM 2536 N N . LYS B 1 130 ? 17.609 12.375 8.664 1 97.75 130 LYS B N 1
ATOM 2537 C CA . LYS B 1 130 ? 16.844 13.609 8.852 1 97.75 130 LYS B CA 1
ATOM 2538 C C . LYS B 1 130 ? 17.422 14.742 8.008 1 97.75 130 LYS B C 1
ATOM 2540 O O . LYS B 1 130 ? 18.359 15.422 8.43 1 97.75 130 LYS B O 1
ATOM 2545 N N . GLN B 1 131 ? 16.828 14.844 6.844 1 97.69 131 GLN B N 1
ATOM 2546 C CA . GLN B 1 131 ? 17.297 15.883 5.93 1 97.69 131 GLN B CA 1
ATOM 2547 C C . GLN B 1 131 ? 16.156 16.375 5.031 1 97.69 131 GLN B C 1
ATOM 2549 O O . GLN B 1 131 ? 15.141 15.695 4.887 1 97.69 131 GLN B O 1
ATOM 2554 N N . ARG B 1 132 ? 16.375 17.531 4.492 1 97.12 132 ARG B N 1
ATOM 2555 C CA . ARG B 1 132 ? 15.414 18.094 3.551 1 97.12 132 ARG B CA 1
ATOM 2556 C C . ARG B 1 132 ? 15.688 17.609 2.133 1 97.12 132 ARG B C 1
ATOM 2558 O O . ARG B 1 132 ? 16.781 17.109 1.84 1 97.12 132 ARG B O 1
ATOM 2565 N N . PRO B 1 133 ? 14.602 17.719 1.242 1 95.62 133 PRO B N 1
ATOM 2566 C CA . PRO B 1 133 ? 14.891 17.469 -0.17 1 95.62 133 PRO B CA 1
ATOM 2567 C C . PRO B 1 133 ? 16.016 18.344 -0.707 1 95.62 133 PRO B C 1
ATOM 2569 O O . PRO B 1 133 ? 16.188 19.484 -0.261 1 95.62 133 PRO B O 1
ATOM 2572 N N . ALA B 1 134 ? 16.703 17.812 -1.638 1 92.81 134 ALA B N 1
ATOM 2573 C CA . ALA B 1 134 ? 17.859 18.516 -2.182 1 92.81 134 ALA B CA 1
ATOM 2574 C C . ALA B 1 134 ? 17.469 19.875 -2.76 1 92.81 134 ALA B C 1
ATOM 2576 O O . ALA B 1 134 ? 18.25 20.828 -2.713 1 92.81 134 ALA B O 1
ATOM 2577 N N . ASP B 1 135 ? 16.312 20 -3.291 1 92.81 135 ASP B N 1
ATOM 2578 C CA . ASP B 1 135 ? 15.891 21.219 -3.955 1 92.81 135 ASP B CA 1
ATOM 2579 C C . ASP B 1 135 ? 14.992 22.062 -3.043 1 92.81 135 ASP B C 1
ATOM 2581 O O . ASP B 1 135 ? 14.195 22.859 -3.521 1 92.81 135 ASP B O 1
ATOM 2585 N N . ASN B 1 136 ? 15.086 21.906 -1.755 1 94.69 136 ASN B N 1
ATOM 2586 C CA . ASN B 1 136 ? 14.211 22.547 -0.777 1 94.69 136 ASN B CA 1
ATOM 2587 C C . ASN B 1 136 ? 14.141 24.047 -0.975 1 94.69 136 ASN B C 1
ATOM 2589 O O . ASN B 1 136 ? 13.055 24.609 -1.137 1 94.69 136 ASN B O 1
ATOM 2593 N N . ASP B 1 137 ? 15.258 24.672 -0.996 1 93 137 ASP B N 1
ATOM 2594 C CA . ASP B 1 137 ? 15.289 26.141 -1.07 1 93 137 ASP B CA 1
ATOM 2595 C C . ASP B 1 137 ? 14.641 26.641 -2.359 1 93 137 ASP B C 1
ATOM 2597 O O . ASP B 1 137 ? 13.844 27.578 -2.334 1 93 137 ASP B O 1
ATOM 2601 N N . ARG B 1 138 ? 15.031 26.016 -3.43 1 90.25 138 ARG B N 1
ATOM 2602 C CA . ARG B 1 138 ? 14.477 26.406 -4.723 1 90.25 138 ARG B CA 1
ATOM 2603 C C . ARG B 1 138 ? 12.961 26.203 -4.742 1 90.25 138 ARG B C 1
ATOM 2605 O O . ARG B 1 138 ? 12.219 27.062 -5.199 1 90.25 138 ARG B O 1
ATOM 2612 N N . TYR B 1 139 ? 12.562 25.109 -4.27 1 91.81 139 TYR B N 1
ATOM 2613 C CA . TYR B 1 139 ? 11.141 24.781 -4.262 1 91.81 139 TYR B CA 1
ATOM 2614 C C . TYR B 1 139 ? 10.352 25.766 -3.402 1 91.81 139 TYR B C 1
ATOM 2616 O O . TYR B 1 139 ? 9.344 26.312 -3.844 1 91.81 139 TYR B O 1
ATOM 2624 N N . VAL B 1 140 ? 10.766 26.047 -2.246 1 92.25 140 VAL B N 1
ATOM 2625 C CA . VAL B 1 140 ? 10.055 26.906 -1.299 1 92.25 140 VAL B CA 1
ATOM 2626 C C . VAL B 1 140 ? 10 28.328 -1.838 1 92.25 140 VAL B C 1
ATOM 2628 O O . VAL B 1 140 ? 8.969 29 -1.717 1 92.25 140 VAL B O 1
ATOM 2631 N N . LYS B 1 141 ? 11.078 28.719 -2.414 1 89.56 141 LYS B N 1
ATOM 2632 C CA . LYS B 1 141 ? 11.117 30.047 -3.018 1 89.56 141 LYS B CA 1
ATOM 2633 C C . LYS B 1 141 ? 10.086 30.188 -4.133 1 89.56 141 LYS B C 1
ATOM 2635 O O . LYS B 1 141 ? 9.391 31.203 -4.23 1 89.56 141 LYS B O 1
ATOM 2640 N N . ASN B 1 142 ? 10.016 29.156 -4.961 1 86.69 142 ASN B N 1
ATOM 2641 C CA . ASN B 1 142 ? 9.07 29.172 -6.074 1 86.69 142 ASN B CA 1
ATOM 2642 C C . ASN B 1 142 ? 7.629 29.188 -5.582 1 86.69 142 ASN B C 1
ATOM 2644 O O . ASN B 1 142 ? 6.754 29.766 -6.234 1 86.69 142 ASN B O 1
ATOM 2648 N N . CYS B 1 143 ? 7.355 28.578 -4.512 1 84.44 143 CYS B N 1
ATOM 2649 C CA . CYS B 1 143 ? 6.016 28.562 -3.939 1 84.44 143 CYS B CA 1
ATOM 2650 C C . CYS B 1 143 ? 5.605 29.938 -3.451 1 84.44 143 CYS B C 1
ATOM 2652 O O . CYS B 1 143 ? 4.445 30.328 -3.586 1 84.44 143 CYS B O 1
ATOM 2654 N N . ARG B 1 144 ? 6.438 30.641 -2.92 1 80.69 144 ARG B N 1
ATOM 2655 C CA . ARG B 1 144 ? 6.168 31.984 -2.389 1 80.69 144 ARG B CA 1
ATOM 2656 C C . ARG B 1 144 ? 5.863 32.969 -3.512 1 80.69 144 ARG B C 1
ATOM 2658 O O . ARG B 1 144 ? 5.039 33.875 -3.35 1 80.69 144 ARG B O 1
ATOM 2665 N N . ASN B 1 145 ? 6.527 32.812 -4.574 1 73.88 145 ASN B N 1
ATOM 2666 C CA . ASN B 1 145 ? 6.363 33.719 -5.691 1 73.88 145 ASN B CA 1
ATOM 2667 C C . ASN B 1 145 ? 5.098 33.406 -6.488 1 73.88 145 ASN B C 1
ATOM 2669 O O . ASN B 1 145 ? 4.812 34.094 -7.484 1 73.88 145 ASN B O 1
ATOM 2673 N N . GLY B 1 146 ? 4.242 32.625 -5.906 1 64.31 146 GLY B N 1
ATOM 2674 C CA . GLY B 1 146 ? 2.994 32.312 -6.582 1 64.31 146 GLY B CA 1
ATOM 2675 C C . GLY B 1 146 ? 3.199 31.516 -7.863 1 64.31 146 GLY B C 1
ATOM 2676 O O . GLY B 1 146 ? 2.258 31.328 -8.633 1 64.31 146 GLY B O 1
ATOM 2677 N N . ARG B 1 147 ? 4.426 31.438 -8.25 1 49.59 147 ARG B N 1
ATOM 2678 C CA . ARG B 1 147 ? 4.676 30.844 -9.555 1 49.59 147 ARG B CA 1
ATOM 2679 C C . ARG B 1 147 ? 4.25 29.375 -9.578 1 49.59 147 ARG B C 1
ATOM 2681 O O . ARG B 1 147 ? 3.838 28.859 -10.617 1 49.59 147 ARG B O 1
ATOM 2688 N N . ILE B 1 148 ? 4.801 28.578 -8.758 1 51.34 148 ILE B N 1
ATOM 2689 C CA . ILE B 1 148 ? 4.914 27.141 -8.969 1 51.34 148 ILE B CA 1
ATOM 2690 C C . ILE B 1 148 ? 3.764 26.422 -8.266 1 51.34 148 ILE B C 1
ATOM 2692 O O . ILE B 1 148 ? 3.484 26.688 -7.094 1 51.34 148 ILE B O 1
ATOM 2696 N N . HIS B 1 149 ? 2.801 26.328 -9.023 1 52.06 149 HIS B N 1
ATOM 2697 C CA . HIS B 1 149 ? 1.935 25.219 -8.633 1 52.06 149 HIS B CA 1
ATOM 2698 C C . HIS B 1 149 ? 2.746 24.062 -8.055 1 52.06 149 HIS B C 1
ATOM 2700 O O . HIS B 1 149 ? 3.945 23.953 -8.312 1 52.06 149 HIS B O 1
ATOM 2706 N N . PHE B 1 150 ? 2.17 23.328 -7.031 1 56.78 150 PHE B N 1
ATOM 2707 C CA . PHE B 1 150 ? 2.568 22.141 -6.285 1 56.78 150 PHE B CA 1
ATOM 2708 C C . PHE B 1 150 ? 3.314 21.172 -7.18 1 56.78 150 PHE B C 1
ATOM 2710 O O . PHE B 1 150 ? 2.846 20.047 -7.414 1 56.78 150 PHE B O 1
ATOM 2717 N N . LEU B 1 151 ? 4.164 21.75 -8.156 1 62.53 151 LEU B N 1
ATOM 2718 C CA . LEU B 1 151 ? 4.852 20.75 -8.969 1 62.53 151 LEU B CA 1
ATOM 2719 C C . LEU B 1 151 ? 6.059 20.188 -8.227 1 62.53 151 LEU B C 1
ATOM 2721 O O . LEU B 1 151 ? 7.098 20.844 -8.125 1 62.53 151 LEU B O 1
ATOM 2725 N N . VAL B 1 152 ? 5.848 19.266 -7.504 1 65.56 152 VAL B N 1
ATOM 2726 C CA . VAL B 1 152 ? 6.934 18.516 -6.883 1 65.56 152 VAL B CA 1
ATOM 2727 C C . VAL B 1 152 ? 7.773 17.828 -7.961 1 65.56 152 VAL B C 1
ATOM 2729 O O . VAL B 1 152 ? 7.25 17.047 -8.758 1 65.56 152 VAL B O 1
ATOM 2732 N N . THR B 1 153 ? 8.961 18.375 -8.141 1 68 153 THR B N 1
ATOM 2733 C CA . THR B 1 153 ? 9.852 17.828 -9.156 1 68 153 THR B CA 1
ATOM 2734 C C . THR B 1 153 ? 10.555 16.578 -8.641 1 68 153 THR B C 1
ATOM 2736 O O . THR B 1 153 ? 11.008 15.742 -9.438 1 68 153 THR B O 1
ATOM 2739 N N . GLN B 1 154 ? 10.633 16.562 -7.418 1 80.19 154 GLN B N 1
ATOM 2740 C CA . GLN B 1 154 ? 11.328 15.414 -6.836 1 80.19 154 GLN B CA 1
ATOM 2741 C C . GLN B 1 154 ? 10.453 14.164 -6.883 1 80.19 154 GLN B C 1
ATOM 2743 O O . GLN B 1 154 ? 9.227 14.258 -6.961 1 80.19 154 GLN B O 1
ATOM 2748 N N . GLU B 1 155 ? 11.18 13.094 -6.895 1 86.56 155 GLU B N 1
ATOM 2749 C CA . GLU B 1 155 ? 10.492 11.812 -6.848 1 86.56 155 GLU B CA 1
ATOM 2750 C C . GLU B 1 155 ? 9.648 11.688 -5.578 1 86.56 155 GLU B C 1
ATOM 2752 O O . GLU B 1 155 ? 10.133 11.961 -4.48 1 86.56 155 GLU B O 1
ATOM 2757 N N . LYS B 1 156 ? 8.453 11.414 -5.855 1 92 156 LYS B N 1
ATOM 2758 C CA . LYS B 1 156 ? 7.543 11.25 -4.73 1 92 156 LYS B CA 1
ATOM 2759 C C . LYS B 1 156 ? 7.766 9.914 -4.031 1 92 156 LYS B C 1
ATOM 2761 O O . LYS B 1 156 ? 8.148 8.93 -4.668 1 92 156 LYS B O 1
ATOM 2766 N N . PHE B 1 157 ? 7.609 9.977 -2.74 1 95.25 157 PHE B N 1
ATOM 2767 C CA . PHE B 1 157 ? 7.652 8.742 -1.968 1 95.25 157 PHE B CA 1
ATOM 2768 C C . PHE B 1 157 ? 6.492 7.828 -2.338 1 95.25 157 PHE B C 1
ATOM 2770 O O . PHE B 1 157 ? 5.352 8.281 -2.455 1 95.25 157 PHE B O 1
ATOM 2777 N N . SER B 1 158 ? 6.793 6.555 -2.545 1 95.25 158 SER B N 1
ATOM 2778 C CA . SER B 1 158 ? 5.773 5.57 -2.889 1 95.25 158 SER B CA 1
ATOM 2779 C C . SER B 1 158 ? 5.047 5.07 -1.645 1 95.25 158 SER B C 1
ATOM 2781 O O . SER B 1 158 ? 5.625 4.352 -0.827 1 95.25 158 SER B O 1
ATOM 2783 N N . SER B 1 159 ? 3.766 5.336 -1.575 1 95.12 159 SER B N 1
ATOM 2784 C CA . SER B 1 159 ? 2.959 4.883 -0.446 1 95.12 159 SER B CA 1
ATOM 2785 C C . SER B 1 159 ? 2.848 3.363 -0.421 1 95.12 159 SER B C 1
ATOM 2787 O O . SER B 1 159 ? 2.789 2.756 0.651 1 95.12 159 SER B O 1
ATOM 2789 N N . PHE B 1 160 ? 2.84 2.789 -1.551 1 95.56 160 PHE B N 1
ATOM 2790 C CA . PHE B 1 160 ? 2.811 1.334 -1.648 1 95.56 160 PHE B CA 1
ATOM 2791 C C . PHE B 1 160 ? 4.031 0.723 -0.97 1 95.56 160 PHE B C 1
ATOM 2793 O O . PHE B 1 160 ? 3.898 -0.155 -0.115 1 95.56 160 PHE B O 1
ATOM 2800 N N . LEU B 1 161 ? 5.145 1.168 -1.351 1 93.62 161 LEU B N 1
ATOM 2801 C CA . LEU B 1 161 ? 6.383 0.632 -0.796 1 93.62 161 LEU B CA 1
ATOM 2802 C C . LEU B 1 161 ? 6.496 0.948 0.691 1 93.62 161 LEU B C 1
ATOM 2804 O O . LEU B 1 161 ? 7.023 0.145 1.463 1 93.62 161 LEU B O 1
ATOM 2808 N N . GLY B 1 162 ? 6.039 2.074 1.073 1 95.56 162 GLY B N 1
ATOM 2809 C CA . GLY B 1 162 ? 6.02 2.418 2.486 1 95.56 162 GLY B CA 1
ATOM 2810 C C . GLY B 1 162 ? 5.191 1.463 3.322 1 95.56 162 GLY B C 1
ATOM 2811 O O . GLY B 1 162 ? 5.637 1.001 4.375 1 95.56 162 GLY B O 1
ATOM 2812 N N . LEU B 1 163 ? 4.043 1.205 2.859 1 95.94 163 LEU B N 1
ATOM 2813 C CA . LEU B 1 163 ? 3.141 0.307 3.574 1 95.94 163 LEU B CA 1
ATOM 2814 C C . LEU B 1 163 ? 3.695 -1.113 3.596 1 95.94 163 LEU B C 1
ATOM 2816 O O . LEU B 1 163 ? 3.564 -1.82 4.598 1 95.94 163 LEU B O 1
ATOM 2820 N N . LEU B 1 164 ? 4.238 -1.479 2.465 1 94.62 164 LEU B N 1
ATOM 2821 C CA . LEU B 1 164 ? 4.879 -2.789 2.404 1 94.62 164 LEU B CA 1
ATOM 2822 C C . LEU B 1 164 ? 5.961 -2.914 3.471 1 94.62 164 LEU B C 1
ATOM 2824 O O . LEU B 1 164 ? 6.031 -3.924 4.172 1 94.62 164 LEU B O 1
ATOM 2828 N N . GLY B 1 165 ? 6.801 -1.944 3.521 1 93.38 165 GLY B N 1
ATOM 2829 C CA . GLY B 1 165 ? 7.84 -1.945 4.539 1 93.38 165 GLY B CA 1
ATOM 2830 C C . GLY B 1 165 ? 7.293 -2.021 5.953 1 93.38 165 GLY B C 1
ATOM 2831 O O . GLY B 1 165 ? 7.801 -2.781 6.777 1 93.38 165 GLY B O 1
ATOM 2832 N N . ALA B 1 166 ? 6.305 -1.246 6.191 1 93.5 166 ALA B N 1
ATOM 2833 C CA . ALA B 1 166 ? 5.68 -1.234 7.512 1 93.5 166 ALA B CA 1
ATOM 2834 C C . ALA B 1 166 ? 5.098 -2.604 7.855 1 93.5 166 ALA B C 1
ATOM 2836 O O . ALA B 1 166 ? 5.203 -3.062 8.992 1 93.5 166 ALA B O 1
ATOM 2837 N N . LEU B 1 167 ? 4.477 -3.197 6.93 1 93.62 167 LEU B N 1
ATOM 2838 C CA . LEU B 1 167 ? 3.881 -4.512 7.141 1 93.62 167 LEU B CA 1
ATOM 2839 C C . LEU B 1 167 ? 4.949 -5.551 7.453 1 93.62 167 LEU B C 1
ATOM 2841 O O . LEU B 1 167 ? 4.773 -6.387 8.344 1 93.62 167 LEU B O 1
ATOM 2845 N N . GLN B 1 168 ? 6.016 -5.535 6.699 1 89.38 168 GLN B N 1
ATOM 2846 C CA . GLN B 1 168 ? 7.098 -6.484 6.926 1 89.38 168 GLN B CA 1
ATOM 2847 C C . GLN B 1 168 ? 7.664 -6.344 8.336 1 89.38 168 GLN B C 1
ATOM 2849 O O . GLN B 1 168 ? 7.918 -7.348 9.008 1 89.38 168 GLN B O 1
ATOM 2854 N N . ILE B 1 169 ? 7.812 -5.188 8.773 1 89.25 169 ILE B N 1
ATOM 2855 C CA . ILE B 1 169 ? 8.32 -4.922 10.117 1 89.25 169 ILE B CA 1
ATOM 2856 C C . ILE B 1 169 ? 7.344 -5.461 11.156 1 89.25 169 ILE B C 1
ATOM 2858 O O . ILE B 1 169 ? 7.746 -6.109 12.125 1 89.25 169 ILE B O 1
ATOM 2862 N N . ALA B 1 170 ? 6.109 -5.16 10.953 1 89.5 170 ALA B N 1
ATOM 2863 C CA . ALA B 1 170 ? 5.074 -5.625 11.867 1 89.5 170 ALA B CA 1
ATOM 2864 C C . ALA B 1 170 ? 5.047 -7.148 11.938 1 89.5 170 ALA B C 1
ATOM 2866 O O . ALA B 1 170 ? 4.926 -7.727 13.023 1 89.5 170 ALA B O 1
ATOM 2867 N N . GLN B 1 171 ? 5.18 -7.762 10.805 1 86.38 171 GLN B N 1
ATOM 2868 C CA . GLN B 1 171 ? 5.148 -9.219 10.75 1 86.38 171 GLN B CA 1
ATOM 2869 C C . GLN B 1 171 ? 6.352 -9.82 11.469 1 86.38 171 GLN B C 1
ATOM 2871 O O . GLN B 1 171 ? 6.234 -10.852 12.133 1 86.38 171 GLN B O 1
ATOM 2876 N N . GLU B 1 172 ? 7.465 -9.227 11.266 1 85 172 GLU B N 1
ATOM 2877 C CA . GLU B 1 172 ? 8.664 -9.688 11.961 1 85 172 GLU B CA 1
ATOM 2878 C C . GLU B 1 172 ? 8.492 -9.594 13.477 1 85 172 GLU B C 1
ATOM 2880 O O . GLU B 1 172 ? 8.93 -10.484 14.211 1 85 172 GLU B O 1
ATOM 2885 N N . GLU B 1 173 ? 7.938 -8.57 13.945 1 84.25 173 GLU B N 1
ATOM 2886 C CA . GLU B 1 173 ? 7.676 -8.406 15.375 1 84.25 173 GLU B CA 1
ATOM 2887 C C . GLU B 1 173 ? 6.711 -9.477 15.883 1 84.25 173 GLU B C 1
ATOM 2889 O O . GLU B 1 173 ? 6.926 -10.047 16.953 1 84.25 173 GLU B O 1
ATOM 2894 N N . ILE B 1 174 ? 5.766 -9.719 15.164 1 84.56 174 ILE B N 1
ATOM 2895 C CA . ILE B 1 174 ? 4.762 -10.711 15.539 1 84.56 174 ILE B CA 1
ATOM 2896 C C . ILE B 1 174 ? 5.402 -12.094 15.602 1 84.56 174 ILE B C 1
ATOM 2898 O O . ILE B 1 174 ? 5.176 -12.852 16.547 1 84.56 174 ILE B O 1
ATOM 2902 N N . ASN B 1 175 ? 6.195 -12.359 14.617 1 80.62 175 ASN B N 1
ATOM 2903 C CA . ASN B 1 175 ? 6.875 -13.648 14.586 1 80.62 175 ASN B CA 1
ATOM 2904 C C . ASN B 1 175 ? 7.832 -13.805 15.758 1 80.62 175 ASN B C 1
ATOM 2906 O O . ASN B 1 175 ? 7.969 -14.898 16.312 1 80.62 175 ASN B O 1
ATOM 2910 N N . SER B 1 176 ? 8.461 -12.789 16.047 1 82.25 176 SER B N 1
ATOM 2911 C CA . SER B 1 176 ? 9.367 -12.812 17.188 1 82.25 176 SER B CA 1
ATOM 2912 C C . SER B 1 176 ? 8.617 -13.117 18.469 1 82.25 176 SER B C 1
ATOM 2914 O O . SER B 1 176 ? 9.094 -13.891 19.312 1 82.25 176 SER B O 1
ATOM 2916 N N . TRP B 1 177 ? 7.508 -12.617 18.625 1 80.12 177 TRP B N 1
ATOM 2917 C CA . TRP B 1 177 ? 6.684 -12.844 19.812 1 80.12 177 TRP B CA 1
ATOM 2918 C C . TRP B 1 177 ? 6.133 -14.266 19.828 1 80.12 177 TRP B C 1
ATOM 2920 O O . TRP B 1 177 ? 6.07 -14.898 20.875 1 80.12 177 TRP B O 1
ATOM 2930 N N . ARG B 1 178 ? 5.684 -14.695 18.734 1 77.75 178 ARG B N 1
ATOM 2931 C CA . ARG B 1 178 ? 5.156 -16.047 18.625 1 77.75 178 ARG B CA 1
ATOM 2932 C C . ARG B 1 178 ? 6.223 -17.078 19 1 77.75 178 ARG B C 1
ATOM 2934 O O . ARG B 1 178 ? 5.918 -18.094 19.641 1 77.75 178 ARG B O 1
ATOM 2941 N N . ARG B 1 179 ? 7.434 -16.844 18.625 1 78.44 179 ARG B N 1
ATOM 2942 C CA . ARG B 1 179 ? 8.547 -17.734 18.953 1 78.44 179 ARG B CA 1
ATOM 2943 C C . ARG B 1 179 ? 8.867 -17.688 20.453 1 78.44 179 ARG B C 1
ATOM 2945 O O . ARG B 1 179 ? 9.164 -18.703 21.062 1 78.44 179 ARG B O 1
ATOM 2952 N N . GLU B 1 180 ? 8.836 -16.562 20.891 1 73.19 180 GLU B N 1
ATOM 2953 C CA . GLU B 1 180 ? 9.141 -16.359 22.312 1 73.19 180 GLU B CA 1
ATOM 2954 C C . GLU B 1 180 ? 8.047 -16.953 23.203 1 73.19 180 GLU B C 1
ATOM 2956 O O . GLU B 1 180 ? 8.344 -17.578 24.219 1 73.19 180 GLU B O 1
ATOM 2961 N N . PHE B 1 181 ? 6.844 -16.828 22.797 1 67.19 181 PHE B N 1
ATOM 2962 C CA . PHE B 1 181 ? 5.742 -17.312 23.625 1 67.19 181 PHE B CA 1
ATOM 2963 C C . PHE B 1 181 ? 5.445 -18.781 23.312 1 67.19 181 PHE B C 1
ATOM 2965 O O . PHE B 1 181 ? 4.926 -19.5 24.172 1 67.19 181 PHE B O 1
ATOM 2972 N N . SER B 1 182 ? 5.418 -19.078 22.031 1 60.47 182 SER B N 1
ATOM 2973 C CA . SER B 1 182 ? 5.32 -20.516 21.766 1 60.47 182 SER B CA 1
ATOM 2974 C C . SER B 1 182 ? 6.363 -21.281 22.562 1 60.47 182 SER B C 1
ATOM 2976 O O . SER B 1 182 ? 6.094 -22.391 23.047 1 60.47 182 SER B O 1
ATOM 2978 N N . TYR B 1 183 ? 7.48 -20.75 22.656 1 52.25 183 TYR B N 1
ATOM 2979 C CA . TYR B 1 183 ? 8.516 -21.344 23.484 1 52.25 183 TYR B CA 1
ATOM 2980 C C . TYR B 1 183 ? 8.133 -21.297 24.953 1 52.25 183 TYR B C 1
ATOM 2982 O O . TYR B 1 183 ? 8.367 -22.25 25.703 1 52.25 183 TYR B O 1
ATOM 2990 N N . ASP B 1 184 ? 7.641 -20.203 25.328 1 51.31 184 ASP B N 1
ATOM 2991 C CA . ASP B 1 184 ? 7.301 -20.094 26.734 1 51.31 184 ASP B CA 1
ATOM 2992 C C . ASP B 1 184 ? 6.105 -20.969 27.094 1 51.31 184 ASP B C 1
ATOM 2994 O O . ASP B 1 184 ? 6.055 -21.562 28.172 1 51.31 184 ASP B O 1
ATOM 2998 N N . LEU B 1 185 ? 5.141 -20.953 26.312 1 47.69 185 LEU B N 1
ATOM 2999 C CA . LEU B 1 185 ? 4.047 -21.875 26.609 1 47.69 185 LEU B CA 1
ATOM 3000 C C . LEU B 1 185 ? 4.539 -23.312 26.641 1 47.69 185 LEU B C 1
ATOM 3002 O O . LEU B 1 185 ? 3.975 -24.156 27.344 1 47.69 185 LEU B O 1
ATOM 3006 N N . LYS B 1 186 ? 5.398 -23.516 25.922 1 46.25 186 LYS B N 1
ATOM 3007 C CA . LYS B 1 186 ? 5.98 -24.844 26.031 1 46.25 186 LYS B CA 1
ATOM 3008 C C . LYS B 1 186 ? 6.73 -25.016 27.344 1 46.25 186 LYS B C 1
ATOM 3010 O O . LYS B 1 186 ? 6.758 -26.094 27.922 1 46.25 186 LYS B O 1
ATOM 3015 N N . LEU B 1 187 ? 7.414 -24.078 27.719 1 41.53 187 LEU B N 1
ATOM 3016 C CA . LEU B 1 187 ? 8.141 -24.188 28.969 1 41.53 187 LEU B CA 1
ATOM 3017 C C . LEU B 1 187 ? 7.172 -24.297 30.141 1 41.53 187 LEU B C 1
ATOM 3019 O O . LEU B 1 187 ? 7.512 -24.859 31.188 1 41.53 187 LEU B O 1
ATOM 3023 N N . VAL B 1 188 ? 6.168 -23.594 30.125 1 37.22 188 VAL B N 1
ATOM 3024 C CA . VAL B 1 188 ? 5.262 -23.719 31.25 1 37.22 188 VAL B CA 1
ATOM 3025 C C . VAL B 1 188 ? 4.605 -25.094 31.25 1 37.22 188 VAL B C 1
ATOM 3027 O O . VAL B 1 188 ? 4.133 -25.578 32.281 1 37.22 188 VAL B O 1
ATOM 3030 N N . LYS B 1 189 ? 4.387 -25.594 30.172 1 37.62 189 LYS B N 1
ATOM 3031 C CA . LYS B 1 189 ? 3.762 -26.906 30.219 1 37.62 189 LYS B CA 1
ATOM 3032 C C . LYS B 1 189 ? 4.789 -28 30.547 1 37.62 189 LYS B C 1
ATOM 3034 O O . LYS B 1 189 ? 4.43 -29.156 30.719 1 37.62 189 LYS B O 1
ATOM 3039 N N . LEU B 1 190 ? 5.984 -27.578 30.453 1 30.91 190 LEU B N 1
ATOM 3040 C CA . LEU B 1 190 ? 6.871 -28.578 31.047 1 30.91 190 LEU B CA 1
ATOM 3041 C C . LEU B 1 190 ? 6.98 -28.406 32.562 1 30.91 190 LEU B C 1
ATOM 3043 O O . LEU B 1 190 ? 7.07 -27.266 33.031 1 30.91 190 LEU B O 1
#

pLDDT: mean 85.76, std 16.84, range [28.09, 98.5]